Protein AF-A0A2Z6P0M0-F1 (afdb_monomer_lite)

InterPro domains:
  IPR001480 Bulb-type lectin domain [PF01453] (7-77)
  IPR001480 Bulb-type lectin domain [PS50927] (1-62)
  IPR036426 Bulb-type lectin domain superfamily [G3DSA:2.90.10.10] (3-61)
  IPR036426 Bulb-type lectin domain superfamily [SSF51110] (6-120)
  IPR051343 G-type lectin S-receptor-like kinases and EP1-like glycoproteins [PTHR47976] (6-114)

Secondary structure (DSSP, 8-state):
---TT-EEEE-TTS-EEEE-TTS-EEEE-----SS-EEEEE-TTS-EEEEESSS--EEEEGGGS--S-PPTT----TT-EEEEESSSS--SEEEEEEEE-TTS-EEEEEE-SS-EEEEES-TTS-HHHHTGGGGGGGG-SS--THHHHSS---HHHHHHHHHHHHHT-S-TTTSPPHHHHHHHHHTTGGG--

Organism: Trifolium subterraneum (NCBI:txid3900)

Structure (mmCIF, N/CA/C/O backbone):
data_AF-A0A2Z6P0M0-F1
#
_entry.id   AF-A0A2Z6P0M0-F1
#
loop_
_atom_site.group_PDB
_atom_site.id
_atom_site.type_symbol
_atom_site.label_atom_id
_atom_site.label_alt_id
_atom_site.label_comp_id
_atom_site.label_asym_id
_atom_site.label_entity_id
_atom_site.label_seq_id
_atom_site.pdbx_PDB_ins_code
_atom_site.Cartn_x
_atom_site.Cartn_y
_atom_site.Cartn_z
_atom_site.occupancy
_atom_site.B_iso_or_equiv
_atom_site.auth_seq_id
_atom_site.auth_comp_id
_atom_site.auth_asym_id
_atom_site.auth_atom_id
_atom_site.pdbx_PDB_model_num
ATOM 1 N N . MET A 1 1 ? 7.447 12.816 7.181 1.00 52.47 1 MET A N 1
ATOM 2 C CA . MET A 1 1 ? 8.256 11.580 7.285 1.00 52.47 1 MET A CA 1
ATOM 3 C C . MET A 1 1 ? 8.061 11.056 8.697 1.00 52.47 1 MET A C 1
ATOM 5 O O . MET A 1 1 ? 8.167 11.855 9.616 1.00 52.47 1 MET A O 1
ATOM 9 N N . VAL A 1 2 ? 7.688 9.789 8.876 1.00 65.62 2 VAL A N 1
ATOM 10 C CA . VAL A 1 2 ? 7.482 9.218 10.218 1.00 65.62 2 VAL A CA 1
ATOM 11 C C . VAL A 1 2 ? 8.862 8.998 10.837 1.00 65.62 2 VAL A C 1
ATOM 13 O O . VAL A 1 2 ? 9.652 8.213 10.320 1.00 65.62 2 VAL A O 1
ATOM 16 N N . GLY A 1 3 ? 9.194 9.764 11.874 1.00 69.56 3 GLY A N 1
ATOM 17 C CA . GLY A 1 3 ? 10.498 9.701 12.534 1.00 69.56 3 GLY A CA 1
ATOM 18 C C . GLY A 1 3 ? 10.570 8.595 13.587 1.00 69.56 3 GLY A C 1
ATOM 19 O O . GLY A 1 3 ? 9.545 8.060 14.022 1.00 69.56 3 GLY A O 1
ATOM 20 N N . LYS A 1 4 ? 11.786 8.284 14.055 1.00 75.31 4 LYS A N 1
ATOM 21 C CA . LYS A 1 4 ? 11.974 7.481 15.276 1.00 75.31 4 LYS A CA 1
ATOM 22 C C . LYS A 1 4 ? 11.171 8.115 16.422 1.00 75.31 4 LYS A C 1
ATOM 24 O O . LYS A 1 4 ? 11.106 9.336 16.503 1.00 75.31 4 LYS A O 1
ATOM 29 N N . LEU A 1 5 ? 10.590 7.285 17.293 1.00 84.94 5 LEU A N 1
ATOM 30 C CA . LEU A 1 5 ? 9.707 7.676 18.411 1.00 84.94 5 LEU A CA 1
ATOM 31 C C . LEU A 1 5 ? 8.280 8.112 18.032 1.00 84.94 5 LEU A C 1
ATOM 33 O O . LEU A 1 5 ? 7.534 8.530 18.917 1.00 84.94 5 LEU A O 1
ATOM 37 N N . SER A 1 6 ? 7.871 7.972 16.767 1.00 89.94 6 SER A N 1
ATOM 38 C CA . SER A 1 6 ? 6.457 8.135 16.404 1.00 89.94 6 SER A CA 1
ATOM 39 C C . SER A 1 6 ? 5.603 7.036 17.045 1.00 89.94 6 SER A C 1
ATOM 41 O O . SER A 1 6 ? 6.051 5.895 17.182 1.00 89.94 6 SER A O 1
ATOM 43 N N . LYS A 1 7 ? 4.373 7.370 17.436 1.00 92.38 7 LYS A N 1
ATOM 44 C CA . LYS A 1 7 ? 3.450 6.466 18.135 1.00 92.38 7 LYS A CA 1
ATOM 45 C C . LYS A 1 7 ? 2.095 6.441 17.442 1.00 92.38 7 LYS A C 1
ATOM 47 O O . LYS A 1 7 ? 1.567 7.486 17.067 1.00 92.38 7 LYS A O 1
ATOM 52 N N . LEU A 1 8 ? 1.537 5.243 17.303 1.00 91.19 8 LEU A N 1
ATOM 53 C CA . LEU A 1 8 ? 0.182 5.025 16.811 1.00 91.19 8 LEU A CA 1
ATOM 54 C C . LEU A 1 8 ? -0.756 4.855 18.008 1.00 91.19 8 LEU A C 1
ATOM 56 O O . LEU A 1 8 ? -0.488 4.029 18.880 1.00 91.19 8 LEU A O 1
ATOM 60 N N . PHE A 1 9 ? -1.847 5.612 18.038 1.00 91.94 9 PHE A N 1
ATOM 61 C CA . PHE A 1 9 ? -2.865 5.529 19.081 1.00 91.94 9 PHE A CA 1
ATOM 62 C C . PHE A 1 9 ? -4.236 5.250 18.475 1.00 91.94 9 PHE A C 1
ATOM 64 O O . PHE A 1 9 ? -4.594 5.821 17.446 1.00 91.94 9 PHE A O 1
ATOM 71 N N . LEU A 1 10 ? -5.020 4.419 19.160 1.00 90.12 10 LEU A N 1
ATOM 72 C CA . LEU A 1 10 ? -6.465 4.353 18.987 1.00 90.12 10 LEU A CA 1
ATOM 73 C C . LEU A 1 10 ? -7.098 5.192 20.098 1.00 90.12 10 LEU A C 1
ATOM 75 O O . LEU A 1 10 ? -6.947 4.874 21.277 1.00 90.12 10 LEU A O 1
ATOM 79 N N . LEU A 1 11 ? -7.756 6.286 19.727 1.00 90.81 11 LEU A N 1
ATOM 80 C CA . LEU A 1 11 ? -8.435 7.157 20.681 1.00 90.81 11 LEU A CA 1
ATOM 81 C C . LEU A 1 11 ? -9.762 6.536 21.128 1.00 90.81 11 LEU A C 1
ATOM 83 O O . LEU A 1 11 ? -10.363 5.734 20.417 1.00 90.81 11 LEU A O 1
ATOM 87 N N . ASN A 1 12 ? -10.264 6.963 22.287 1.00 86.31 12 ASN A N 1
ATOM 88 C CA . ASN A 1 12 ? -11.592 6.576 22.778 1.00 86.31 12 ASN A CA 1
ATOM 89 C C . ASN A 1 12 ? -12.739 7.026 21.852 1.00 86.31 12 ASN A C 1
ATOM 91 O O . ASN A 1 12 ? -13.808 6.430 21.876 1.00 86.31 12 ASN A O 1
ATOM 95 N N . THR A 1 13 ? -12.500 8.035 21.012 1.00 87.69 13 THR A N 1
ATOM 96 C CA . THR A 1 13 ? -13.392 8.460 19.923 1.00 87.69 13 THR A CA 1
ATOM 97 C C . THR A 1 13 ? -13.374 7.508 18.725 1.00 87.69 13 THR A C 1
ATOM 99 O O . THR A 1 13 ? -14.004 7.786 17.712 1.00 87.69 13 THR A O 1
ATOM 102 N N . GLY A 1 14 ? -12.584 6.431 18.775 1.00 88.06 14 GLY A N 1
ATOM 103 C CA . GLY A 1 14 ? -12.403 5.488 17.676 1.00 88.06 14 GLY A CA 1
ATOM 104 C C . GLY A 1 14 ? -11.474 5.957 16.566 1.00 88.06 14 GLY A C 1
ATOM 105 O O . GLY A 1 14 ? -11.200 5.198 15.644 1.00 88.06 14 GLY A O 1
ATOM 106 N N . ASN A 1 15 ? -10.952 7.182 16.645 1.00 92.25 15 ASN A N 1
ATOM 107 C CA . ASN A 1 15 ? -10.028 7.679 15.640 1.00 92.25 15 ASN A CA 1
ATOM 108 C C . ASN A 1 15 ? -8.633 7.069 15.842 1.00 92.25 15 ASN A C 1
ATOM 110 O O . ASN A 1 15 ? -8.105 7.064 16.957 1.00 92.25 15 ASN A O 1
ATOM 114 N N . ILE A 1 16 ? -8.015 6.602 14.759 1.00 92.56 16 ILE A N 1
ATOM 115 C CA . ILE A 1 16 ? -6.624 6.143 14.766 1.00 92.56 16 ILE A CA 1
ATOM 116 C C . ILE A 1 16 ? -5.760 7.346 14.410 1.00 92.56 16 ILE A C 1
ATOM 118 O O . ILE A 1 16 ? -5.984 7.976 13.376 1.00 92.56 16 ILE A O 1
ATOM 122 N N . VAL A 1 17 ? -4.783 7.669 15.252 1.00 93.94 17 VAL A N 1
ATOM 123 C CA . VAL A 1 17 ? -3.890 8.814 15.051 1.00 93.94 17 VAL A CA 1
ATOM 124 C C . VAL A 1 17 ? -2.435 8.382 15.111 1.00 93.94 17 VAL A C 1
ATOM 126 O O . VAL A 1 17 ? -2.034 7.599 15.973 1.00 93.94 17 VAL A O 1
ATOM 129 N N . LEU A 1 18 ? -1.638 8.907 14.186 1.00 92.44 18 LEU A N 1
ATOM 130 C CA . LEU A 1 18 ? -0.191 8.774 14.192 1.00 92.44 18 LEU A CA 1
ATOM 131 C C . LEU A 1 18 ? 0.408 10.101 14.641 1.00 92.44 18 LEU A C 1
ATOM 133 O O . LEU A 1 18 ? 0.196 11.139 14.012 1.00 92.44 18 LEU A O 1
ATOM 137 N N . ILE A 1 19 ? 1.157 10.044 15.733 1.00 93.62 19 ILE A N 1
ATOM 138 C CA . ILE A 1 19 ? 1.781 11.206 16.353 1.00 93.62 19 ILE A CA 1
ATOM 139 C C . ILE A 1 19 ? 3.296 11.081 16.207 1.00 93.62 19 ILE A C 1
ATOM 141 O O . ILE A 1 19 ? 3.855 10.001 16.420 1.00 93.62 19 ILE A O 1
ATOM 145 N N . ASP A 1 20 ? 3.957 12.170 15.821 1.00 91.06 20 ASP A N 1
ATOM 146 C CA . ASP A 1 20 ? 5.414 12.220 15.709 1.00 91.06 20 ASP A CA 1
ATOM 147 C C . ASP A 1 20 ? 6.115 12.396 17.073 1.00 91.06 20 ASP A C 1
ATOM 149 O O . ASP A 1 20 ? 5.487 12.523 18.127 1.00 91.06 20 ASP A O 1
ATOM 153 N N . ALA A 1 21 ? 7.450 12.410 17.065 1.00 89.56 21 ALA A N 1
ATOM 154 C CA . ALA A 1 21 ? 8.249 12.613 18.276 1.00 89.56 21 ALA A CA 1
ATOM 155 C C . ALA A 1 21 ? 8.013 13.983 18.949 1.00 89.56 21 ALA A C 1
ATOM 157 O O . ALA A 1 21 ? 8.252 14.125 20.147 1.00 89.56 21 ALA A O 1
ATOM 158 N N . GLY A 1 22 ? 7.549 14.979 18.188 1.00 89.38 22 GLY A N 1
ATOM 159 C CA . GLY A 1 22 ? 7.216 16.325 18.650 1.00 89.38 22 GLY A CA 1
ATOM 160 C C . GLY A 1 22 ? 5.776 16.476 19.146 1.00 89.38 22 GLY A C 1
ATOM 161 O O . GLY A 1 22 ? 5.364 17.594 19.426 1.00 89.38 22 GLY A O 1
ATOM 162 N N . GLN A 1 23 ? 5.024 15.377 19.272 1.00 89.75 23 GLN A N 1
ATOM 163 C CA . GLN A 1 23 ? 3.602 15.357 19.632 1.00 89.75 23 GLN A CA 1
ATOM 164 C C . GLN A 1 23 ? 2.658 15.979 18.587 1.00 89.75 23 GLN A C 1
ATOM 166 O O . GLN A 1 23 ? 1.499 16.264 18.890 1.00 89.75 23 GLN A O 1
ATOM 171 N N . HIS A 1 24 ? 3.099 16.132 17.338 1.00 90.81 24 HIS A N 1
ATOM 172 C CA . HIS A 1 24 ? 2.234 16.585 16.252 1.00 90.81 24 HIS A CA 1
ATOM 173 C C . HIS A 1 24 ? 1.481 15.411 15.627 1.00 90.81 24 HIS A C 1
ATOM 175 O O . HIS A 1 24 ? 2.059 14.361 15.334 1.00 90.81 24 HIS A O 1
ATOM 181 N N . ASN A 1 25 ? 0.186 15.603 15.375 1.00 91.75 25 ASN A N 1
ATOM 182 C CA . ASN A 1 25 ? -0.604 14.671 14.579 1.00 91.75 25 ASN A CA 1
ATOM 183 C C . ASN A 1 25 ? -0.179 14.782 13.108 1.00 91.75 25 ASN A C 1
ATOM 185 O O . ASN A 1 25 ? -0.378 15.822 12.481 1.00 91.75 25 ASN A O 1
ATOM 189 N N . ILE A 1 26 ? 0.405 13.710 12.573 1.00 91.94 26 ILE A N 1
ATOM 190 C CA . ILE A 1 26 ? 0.879 13.652 11.184 1.00 91.94 26 ILE A CA 1
ATOM 191 C C . ILE A 1 26 ? -0.049 12.850 10.267 1.00 91.94 26 ILE A C 1
ATOM 193 O O . ILE A 1 26 ? 0.078 12.937 9.047 1.00 91.94 26 ILE A O 1
ATOM 197 N N . TRP A 1 27 ? -0.966 12.062 10.832 1.00 91.75 27 TRP A N 1
ATOM 198 C CA . TRP A 1 27 ? -1.978 11.318 10.090 1.00 91.75 27 TRP A CA 1
ATOM 199 C C . TRP A 1 27 ? -3.122 10.896 11.014 1.00 91.75 27 TRP A C 1
ATOM 201 O O . TRP A 1 27 ? -2.898 10.517 12.165 1.00 91.75 27 TRP A O 1
ATOM 211 N N . SER A 1 28 ? -4.345 10.876 10.483 1.00 93.00 28 SER A N 1
ATOM 212 C CA . SER A 1 28 ? -5.482 10.268 11.169 1.00 93.00 28 SER A CA 1
ATOM 213 C C . SER A 1 28 ? -6.410 9.540 10.205 1.00 93.00 28 SER A C 1
ATOM 215 O O . SER A 1 28 ? -6.506 9.915 9.035 1.00 93.00 28 SER A O 1
ATOM 217 N N . SER A 1 29 ? -7.106 8.517 10.702 1.00 91.19 29 SER A N 1
ATOM 218 C CA . SER A 1 29 ? -8.062 7.745 9.902 1.00 91.19 29 SER A CA 1
ATOM 219 C C . SER A 1 29 ? -9.369 8.493 9.620 1.00 91.19 29 SER A C 1
ATOM 221 O O . SER A 1 29 ? -10.141 8.036 8.784 1.00 91.19 29 SER A O 1
ATOM 223 N N . ASN A 1 30 ? -9.612 9.636 10.278 1.00 92.25 30 ASN A N 1
ATOM 224 C CA . ASN A 1 30 ? -10.842 10.433 10.179 1.00 92.25 30 ASN A CA 1
ATOM 225 C C . ASN A 1 30 ? -12.111 9.609 10.462 1.00 92.25 30 ASN A C 1
ATOM 227 O O . ASN A 1 30 ? -13.122 9.739 9.780 1.00 92.25 30 ASN A O 1
ATOM 231 N N . THR A 1 31 ? -12.047 8.754 11.483 1.00 91.44 31 THR A N 1
ATOM 232 C CA . THR A 1 31 ? -13.119 7.800 11.851 1.00 91.44 31 THR A CA 1
ATOM 233 C C . THR A 1 31 ? -13.743 8.107 13.210 1.00 91.44 31 THR A C 1
ATOM 235 O O . THR A 1 31 ? -14.379 7.246 13.813 1.00 91.44 31 THR A O 1
ATOM 238 N N . ALA A 1 32 ? -13.549 9.334 13.705 1.00 88.25 32 ALA A N 1
ATOM 239 C CA . ALA A 1 32 ? -14.087 9.764 14.987 1.00 88.25 32 ALA A CA 1
ATOM 240 C C . ALA A 1 32 ? -15.609 9.549 15.036 1.00 88.25 32 ALA A C 1
ATOM 242 O O . ALA A 1 32 ? -16.349 10.067 14.200 1.00 88.25 32 ALA A O 1
ATOM 243 N N . SER A 1 33 ? -16.058 8.774 16.017 1.00 84.25 33 SER A N 1
ATOM 244 C CA . SER A 1 33 ? -17.443 8.360 16.204 1.00 84.25 33 SER A CA 1
ATOM 245 C C . SER A 1 33 ? -17.760 8.239 17.696 1.00 84.25 33 SER A C 1
ATOM 247 O O . SER A 1 33 ? -16.869 8.073 18.526 1.00 84.25 33 SER A O 1
ATOM 249 N N . ASN A 1 34 ? -19.046 8.298 18.040 1.00 85.06 34 ASN A N 1
ATOM 250 C CA . ASN A 1 34 ? -19.532 8.058 19.405 1.00 85.06 34 ASN A CA 1
ATOM 251 C C . ASN A 1 34 ? -19.843 6.575 19.670 1.00 85.06 34 ASN A C 1
ATOM 253 O O . ASN A 1 34 ? -20.380 6.228 20.720 1.00 85.06 34 ASN A O 1
ATOM 257 N N . ILE A 1 35 ? -19.558 5.706 18.701 1.00 85.56 35 ILE A N 1
ATOM 258 C CA . ILE A 1 35 ? -19.831 4.273 18.773 1.00 85.56 35 ILE A CA 1
ATOM 259 C C . ILE A 1 35 ? -18.625 3.568 19.400 1.00 85.56 35 ILE A C 1
ATOM 261 O O . ILE A 1 35 ? -17.479 3.947 19.165 1.00 85.56 35 ILE A O 1
ATOM 265 N N . SER A 1 36 ? -18.871 2.525 20.196 1.00 88.12 36 SER A N 1
ATOM 266 C CA . SER A 1 36 ? -17.803 1.661 20.702 1.00 88.12 36 SER A CA 1
ATOM 267 C C . SER A 1 36 ? -17.171 0.880 19.551 1.00 88.12 36 SER A C 1
ATOM 269 O O . SER A 1 36 ? -17.849 0.115 18.862 1.00 88.12 36 SER A O 1
ATOM 271 N N . LEU A 1 37 ? -15.871 1.077 19.351 1.00 91.06 37 LEU A N 1
ATOM 272 C CA . LEU A 1 37 ? -15.118 0.542 18.221 1.00 91.06 37 LEU A CA 1
ATOM 273 C C . LEU A 1 37 ? -13.999 -0.379 18.705 1.00 91.06 37 LEU A C 1
ATOM 275 O O . LEU A 1 37 ? -13.429 -0.175 19.776 1.00 91.06 37 LEU A O 1
ATOM 279 N N . GLU A 1 38 ? -13.663 -1.365 17.883 1.00 90.75 38 GLU A N 1
ATOM 280 C CA . GLU A 1 38 ? -12.508 -2.235 18.071 1.00 90.75 38 GLU A CA 1
ATOM 281 C C . GLU A 1 38 ? -11.597 -2.200 16.843 1.00 90.75 38 GLU A C 1
ATOM 283 O O . GLU A 1 38 ? -12.051 -2.173 15.694 1.00 90.75 38 GLU A O 1
ATOM 288 N N . LEU A 1 39 ? -10.290 -2.204 17.102 1.00 92.50 39 LEU A N 1
ATOM 289 C CA . LEU A 1 39 ? -9.251 -2.333 16.090 1.00 92.50 39 LEU A CA 1
ATOM 290 C C . LEU A 1 39 ? -8.678 -3.745 16.173 1.00 92.50 39 LEU A C 1
ATOM 292 O O . LEU A 1 39 ? -8.116 -4.120 17.201 1.00 92.50 39 LEU A O 1
ATOM 296 N N . TYR A 1 40 ? -8.800 -4.515 15.097 1.00 90.88 40 TYR A N 1
ATOM 297 C CA . TYR A 1 40 ? -8.341 -5.900 15.055 1.00 90.88 40 TYR A CA 1
ATOM 298 C C . TYR A 1 40 ? -7.552 -6.180 13.775 1.00 90.88 40 TYR A C 1
ATOM 300 O O . TYR A 1 40 ? -7.905 -5.722 12.685 1.00 90.88 40 TYR A O 1
ATOM 308 N N . LEU A 1 41 ? -6.455 -6.927 13.909 1.00 92.06 41 LEU A N 1
ATOM 309 C CA . LEU A 1 41 ? -5.649 -7.396 12.785 1.00 92.06 41 LEU A CA 1
ATOM 310 C C . LEU A 1 41 ? -6.117 -8.798 12.396 1.00 92.06 41 LEU A C 1
ATOM 312 O O . LEU A 1 41 ? -6.026 -9.728 13.194 1.00 92.06 41 LEU A O 1
ATOM 316 N N . LYS A 1 42 ? -6.628 -8.946 11.174 1.00 90.56 42 LYS A N 1
ATOM 317 C CA . LYS A 1 42 ? -7.014 -10.246 10.615 1.00 90.56 42 LYS A CA 1
ATOM 318 C C . LYS A 1 42 ? -5.784 -11.080 10.269 1.00 90.56 42 LYS A C 1
ATOM 320 O O . LYS A 1 42 ? -4.731 -10.536 9.944 1.00 90.56 42 LYS A O 1
ATOM 325 N N . GLU A 1 43 ? -5.958 -12.398 10.219 1.00 87.44 43 GLU A N 1
ATOM 326 C CA . GLU A 1 43 ? -4.913 -13.352 9.810 1.00 87.44 43 GLU A CA 1
ATOM 327 C C . GLU A 1 43 ? -4.371 -13.076 8.398 1.00 87.44 43 GLU A C 1
ATOM 329 O O . GLU A 1 43 ? -3.186 -13.250 8.140 1.00 87.44 43 GLU A O 1
ATOM 334 N N . ASN A 1 44 ? -5.202 -12.540 7.498 1.00 83.56 44 ASN A N 1
ATOM 335 C CA . ASN A 1 44 ? -4.779 -12.123 6.156 1.00 83.56 44 ASN A CA 1
ATOM 336 C C . ASN A 1 44 ? -4.003 -10.785 6.124 1.00 83.56 44 ASN A C 1
ATOM 338 O O . ASN A 1 44 ? -3.697 -10.260 5.052 1.00 83.56 44 ASN A O 1
ATOM 342 N N . GLY A 1 45 ? -3.701 -10.192 7.281 1.00 86.88 45 GLY A N 1
ATOM 343 C CA . GLY A 1 45 ? -2.962 -8.935 7.398 1.00 86.88 45 GLY A CA 1
ATOM 344 C C . GLY A 1 45 ? -3.802 -7.671 7.193 1.00 86.88 45 GLY A C 1
ATOM 345 O O . GLY A 1 45 ? -3.251 -6.569 7.195 1.00 86.88 45 GLY A O 1
ATOM 346 N N . ASN A 1 46 ? -5.123 -7.791 7.028 1.00 89.88 46 ASN A N 1
ATOM 347 C CA . ASN A 1 46 ? -6.008 -6.628 7.000 1.00 89.88 46 ASN A CA 1
ATOM 348 C C . ASN A 1 46 ? -6.230 -6.099 8.426 1.00 89.88 46 ASN A C 1
ATOM 350 O O . ASN A 1 46 ? -6.791 -6.798 9.271 1.00 89.88 46 ASN A O 1
ATOM 354 N N . LEU A 1 47 ? -5.811 -4.863 8.693 1.00 91.88 47 LEU A N 1
ATOM 355 C CA . LEU A 1 47 ? -6.083 -4.165 9.947 1.00 91.88 47 LEU A CA 1
ATOM 356 C C . LEU A 1 47 ? -7.415 -3.437 9.803 1.00 91.88 47 LEU A C 1
ATOM 358 O O . LEU A 1 47 ? -7.547 -2.578 8.934 1.00 91.88 47 LEU A O 1
ATOM 362 N N . VAL A 1 48 ? -8.393 -3.774 10.636 1.00 93.12 48 VAL A N 1
ATOM 363 C CA . VAL A 1 48 ? -9.774 -3.315 10.479 1.00 93.12 48 VAL A CA 1
ATOM 364 C C . VAL A 1 48 ? -10.256 -2.633 11.750 1.00 93.12 48 VAL A C 1
ATOM 366 O O . VAL A 1 48 ? -10.113 -3.167 12.847 1.00 93.12 48 VAL A O 1
ATOM 369 N N . LEU A 1 49 ? -10.860 -1.460 11.579 1.00 93.69 49 LEU A N 1
ATOM 370 C CA . LEU A 1 49 ? -11.605 -0.744 12.605 1.00 93.69 49 LEU A CA 1
ATOM 371 C C . LEU A 1 49 ? -13.101 -0.964 12.363 1.00 93.69 49 LEU A C 1
ATOM 373 O O . LEU A 1 49 ? -13.626 -0.583 11.309 1.00 93.69 49 LEU A O 1
ATOM 377 N N . ARG A 1 50 ? -13.790 -1.575 13.325 1.00 92.69 50 ARG A N 1
ATOM 378 C CA . ARG A 1 50 ? -15.227 -1.870 13.230 1.00 92.69 50 ARG A CA 1
ATOM 379 C C . ARG A 1 50 ? -15.959 -1.585 14.529 1.00 92.69 50 ARG A C 1
ATOM 381 O O . ARG A 1 50 ? -15.341 -1.430 15.578 1.00 92.69 50 ARG A O 1
ATOM 388 N N . GLU A 1 51 ? -17.280 -1.564 14.449 1.00 91.94 51 GLU A N 1
ATOM 389 C CA . GLU A 1 51 ? -18.160 -1.511 15.619 1.00 91.94 51 GLU A CA 1
ATOM 390 C C . GLU A 1 51 ? -18.005 -2.760 16.489 1.00 91.94 51 GLU A C 1
ATOM 392 O O . GLU A 1 51 ? -18.000 -3.878 15.980 1.00 91.94 51 GLU A O 1
ATOM 397 N N . LEU A 1 52 ? -17.926 -2.571 17.808 1.00 87.69 52 LEU A N 1
ATOM 398 C CA . LEU A 1 52 ? -17.768 -3.661 18.775 1.00 87.69 52 LEU A CA 1
ATOM 399 C C . LEU A 1 52 ? -18.985 -4.604 18.792 1.00 87.69 52 LEU A C 1
ATOM 401 O O . LEU A 1 52 ? -18.843 -5.814 18.924 1.00 87.69 52 LEU A O 1
ATOM 405 N N . GLN A 1 53 ? -20.189 -4.041 18.673 1.00 86.00 53 GLN A N 1
ATOM 406 C CA . GLN A 1 53 ? -21.465 -4.774 18.730 1.00 86.00 53 GLN A CA 1
ATOM 407 C C . GLN A 1 53 ? -22.190 -4.807 17.375 1.00 86.00 53 GLN A C 1
ATOM 409 O O . GLN A 1 53 ? -23.313 -5.298 17.283 1.00 86.00 53 GLN A O 1
ATOM 414 N N . GLY A 1 54 ? -21.564 -4.265 16.329 1.00 83.44 54 GLY A N 1
ATOM 415 C CA . GLY A 1 54 ? -22.136 -4.138 14.994 1.00 83.44 54 GLY A CA 1
ATOM 416 C C . GLY A 1 54 ? -21.356 -4.926 13.947 1.00 83.44 54 GLY A C 1
ATOM 417 O O . GLY A 1 54 ? -20.386 -5.625 14.236 1.00 83.44 54 GLY A O 1
ATOM 418 N N . THR A 1 55 ? -21.791 -4.809 12.695 1.00 84.31 55 THR A N 1
ATOM 419 C CA . THR A 1 55 ? -21.104 -5.416 11.539 1.00 84.31 55 THR A CA 1
ATOM 420 C C . THR A 1 55 ? -20.418 -4.378 10.652 1.00 84.31 55 THR A C 1
ATOM 422 O O . THR A 1 55 ? -19.704 -4.741 9.715 1.00 84.31 55 THR A O 1
ATOM 425 N N . THR A 1 56 ? -20.590 -3.090 10.957 1.00 90.75 56 THR A N 1
ATOM 426 C CA . THR A 1 56 ? -20.081 -1.987 10.145 1.00 90.75 56 THR A CA 1
ATOM 427 C C . THR A 1 56 ? -18.571 -1.848 10.300 1.00 90.75 56 THR A C 1
ATOM 429 O O . THR A 1 56 ? -18.044 -1.732 11.409 1.00 90.75 56 THR A O 1
ATOM 432 N N . ILE A 1 57 ? -17.865 -1.819 9.170 1.00 91.69 57 ILE A N 1
ATOM 433 C CA . ILE A 1 57 ? -16.438 -1.498 9.099 1.00 91.69 57 ILE A CA 1
ATOM 434 C C . ILE A 1 57 ? -16.305 -0.010 8.782 1.00 91.69 57 ILE A C 1
ATOM 436 O O . ILE A 1 57 ? -16.784 0.440 7.744 1.00 91.69 57 ILE A O 1
ATOM 440 N N . LEU A 1 58 ? -15.635 0.739 9.658 1.00 92.19 58 LEU A N 1
ATOM 441 C CA . LEU A 1 58 ? -15.403 2.173 9.468 1.00 92.19 58 LEU A CA 1
ATOM 442 C C . LEU A 1 58 ? -14.119 2.429 8.681 1.00 92.19 58 LEU A C 1
ATOM 444 O O . LEU A 1 58 ? -14.032 3.388 7.919 1.00 92.19 58 LEU A O 1
ATOM 448 N N . TRP A 1 59 ? -13.111 1.578 8.872 1.00 93.19 59 TRP A N 1
ATOM 449 C CA . TRP A 1 59 ? -11.825 1.710 8.200 1.00 93.19 59 TRP A CA 1
ATOM 450 C C . TRP A 1 59 ? -11.120 0.361 8.079 1.00 93.19 59 TRP A C 1
ATOM 452 O O . TRP A 1 59 ? -11.265 -0.512 8.934 1.00 93.19 59 TRP A O 1
ATOM 462 N N . GLN A 1 60 ? -10.337 0.194 7.015 1.00 92.19 60 GLN A N 1
ATOM 463 C CA . GLN A 1 60 ? -9.494 -0.981 6.811 1.00 92.19 60 GLN A CA 1
ATOM 464 C C . GLN A 1 60 ? -8.198 -0.619 6.081 1.00 92.19 60 GLN A C 1
ATOM 466 O O . GLN A 1 60 ? -8.212 0.209 5.165 1.00 92.19 60 GLN A O 1
ATOM 471 N N . SER A 1 61 ? -7.091 -1.278 6.430 1.00 90.06 61 SER A N 1
ATOM 472 C CA . SER A 1 61 ? -5.781 -1.013 5.822 1.00 90.06 61 SER A CA 1
ATOM 473 C C . SER A 1 61 ? -5.739 -1.361 4.336 1.00 90.06 61 SER A C 1
ATOM 475 O O . SER A 1 61 ? -5.047 -0.696 3.571 1.00 90.06 61 SER A O 1
ATOM 477 N N . TYR A 1 62 ? -6.530 -2.341 3.892 1.00 89.00 62 TYR A N 1
ATOM 478 C CA . TYR A 1 62 ? -6.607 -2.726 2.478 1.00 89.00 62 TYR A CA 1
ATOM 479 C C . TYR A 1 62 ? -7.086 -1.603 1.548 1.00 89.00 62 TYR A C 1
ATOM 481 O O . TYR A 1 62 ? -6.775 -1.641 0.358 1.00 89.00 62 TYR A O 1
ATOM 489 N N . GLY A 1 63 ? -7.811 -0.608 2.072 1.00 85.69 63 GLY A N 1
ATOM 490 C CA . GLY A 1 63 ? -8.212 0.582 1.315 1.00 85.69 63 GLY A CA 1
ATOM 491 C C . GLY A 1 63 ? -7.067 1.568 1.055 1.00 85.69 63 GLY A C 1
ATOM 492 O O . GLY A 1 63 ? -7.216 2.464 0.231 1.00 85.69 63 GLY A O 1
ATOM 493 N N . PHE A 1 64 ? -5.925 1.394 1.727 1.00 85.25 64 PHE A N 1
ATOM 494 C CA . PHE A 1 64 ? -4.759 2.276 1.655 1.00 85.25 64 PHE A CA 1
ATOM 495 C C . PHE A 1 64 ? -3.472 1.465 1.409 1.00 85.25 64 PHE A C 1
ATOM 497 O O . PHE A 1 64 ? -2.579 1.452 2.261 1.00 85.25 64 PHE A O 1
ATOM 504 N N . PRO A 1 65 ? -3.366 0.751 0.270 1.00 81.31 65 PRO A N 1
ATOM 505 C CA . PRO A 1 65 ? -2.163 -0.006 -0.061 1.00 81.31 65 PRO A CA 1
ATOM 506 C C . PRO A 1 65 ? -0.939 0.905 -0.207 1.00 81.31 65 PRO A C 1
ATOM 508 O O . PRO A 1 65 ? -1.044 2.049 -0.648 1.00 81.31 65 PRO A O 1
ATOM 511 N N . THR A 1 66 ? 0.234 0.372 0.136 1.00 82.25 66 THR A N 1
ATOM 512 C CA . THR A 1 66 ? 1.526 1.046 -0.035 1.00 82.25 66 THR A CA 1
ATOM 513 C C . THR A 1 66 ? 2.244 0.505 -1.274 1.00 82.25 66 THR A C 1
ATOM 515 O O . THR A 1 66 ? 1.855 0.806 -2.399 1.00 82.25 66 THR A O 1
ATOM 518 N N . ASN A 1 67 ? 3.272 -0.317 -1.076 1.00 83.94 67 ASN A N 1
ATOM 519 C CA . ASN A 1 67 ? 4.143 -0.876 -2.100 1.00 83.94 67 ASN A CA 1
ATOM 520 C C . ASN A 1 67 ? 4.020 -2.404 -2.210 1.00 83.94 67 ASN A C 1
ATOM 522 O O . ASN A 1 67 ? 4.836 -3.003 -2.895 1.00 83.94 67 ASN A O 1
ATOM 526 N N . THR A 1 68 ? 3.053 -3.041 -1.552 1.00 82.31 68 THR A N 1
ATOM 527 C CA . THR A 1 68 ? 2.854 -4.499 -1.600 1.00 82.31 68 THR A CA 1
ATOM 528 C C . THR A 1 68 ? 1.358 -4.793 -1.603 1.00 82.31 68 THR A C 1
ATOM 530 O O . THR A 1 68 ? 0.613 -4.190 -0.829 1.00 82.31 68 THR A O 1
ATOM 533 N N . LEU A 1 69 ? 0.923 -5.718 -2.461 1.00 80.69 69 LEU A N 1
ATOM 534 C CA . LEU A 1 69 ? -0.428 -6.276 -2.436 1.00 80.69 69 LEU A CA 1
ATOM 535 C C . LEU A 1 69 ? -0.431 -7.543 -1.573 1.00 80.69 69 LEU A C 1
ATOM 537 O O . LEU A 1 69 ? 0.451 -8.388 -1.717 1.00 80.69 69 LEU A O 1
ATOM 541 N N . LEU A 1 70 ? -1.395 -7.672 -0.665 1.00 81.50 70 LEU A N 1
ATOM 542 C CA . LEU A 1 70 ? -1.538 -8.862 0.176 1.00 81.50 70 LEU A CA 1
ATOM 543 C C . LEU A 1 70 ? -2.491 -9.895 -0.455 1.00 81.50 70 LEU A C 1
ATOM 545 O O . LEU A 1 70 ? -3.379 -9.518 -1.224 1.00 81.50 70 LEU A O 1
ATOM 549 N N . PRO A 1 71 ? -2.363 -11.194 -0.120 1.00 74.44 71 PRO A N 1
ATOM 550 C CA . PRO A 1 71 ? -3.314 -12.209 -0.561 1.00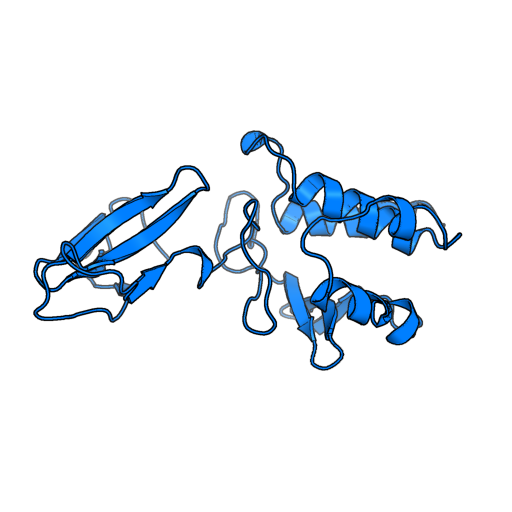 74.44 71 PRO A CA 1
ATOM 551 C C . PRO A 1 71 ? -4.749 -11.833 -0.186 1.00 74.44 71 PRO A C 1
ATOM 553 O O . PRO A 1 71 ? -5.013 -11.362 0.920 1.00 74.44 71 PRO A O 1
ATOM 556 N N . ASN A 1 72 ? -5.687 -12.046 -1.110 1.00 75.75 72 ASN A N 1
ATOM 557 C CA . ASN A 1 72 ? -7.098 -11.656 -0.980 1.00 75.75 72 ASN A CA 1
ATOM 558 C C . ASN A 1 72 ? -7.349 -10.142 -0.834 1.00 75.75 72 ASN A C 1
ATOM 560 O O . ASN A 1 72 ? -8.493 -9.737 -0.611 1.00 75.75 72 ASN A O 1
ATOM 564 N N . GLN A 1 73 ? -6.326 -9.292 -0.975 1.00 82.38 73 GLN A N 1
ATOM 565 C CA . GLN A 1 73 ? -6.526 -7.854 -1.079 1.00 82.38 73 GLN A CA 1
ATOM 566 C C . GLN A 1 73 ? -7.075 -7.522 -2.472 1.00 82.38 73 GLN A C 1
ATOM 568 O O . GLN A 1 73 ? -6.406 -7.781 -3.475 1.00 82.38 73 GLN A O 1
ATOM 573 N N . PRO A 1 74 ? -8.277 -6.932 -2.573 1.00 79.06 74 PRO A N 1
ATOM 574 C CA . PRO A 1 74 ? -8.836 -6.575 -3.864 1.00 79.06 74 PRO A CA 1
ATOM 575 C C . PRO A 1 74 ? -8.054 -5.407 -4.471 1.00 79.06 74 PRO A C 1
ATOM 577 O O . PRO A 1 74 ? -7.990 -4.321 -3.891 1.00 79.06 74 PRO A O 1
ATOM 580 N N . LEU A 1 75 ? -7.502 -5.611 -5.667 1.00 77.44 75 LEU A N 1
ATOM 581 C CA . LEU A 1 75 ? -6.995 -4.528 -6.504 1.00 77.44 75 LEU A CA 1
ATOM 582 C C . LEU A 1 75 ? -8.173 -3.965 -7.311 1.00 77.44 75 LEU A C 1
ATOM 584 O O . LEU A 1 75 ? -8.728 -4.637 -8.177 1.00 77.44 75 LEU A O 1
ATOM 588 N N . THR A 1 76 ? -8.591 -2.744 -6.993 1.00 81.56 76 THR A N 1
ATOM 589 C CA . THR A 1 76 ? -9.723 -2.054 -7.628 1.00 81.56 76 THR A CA 1
ATOM 590 C C . THR A 1 76 ? -9.240 -0.874 -8.473 1.00 81.56 76 THR A C 1
ATOM 592 O O . THR A 1 76 ? -8.080 -0.472 -8.407 1.00 81.56 7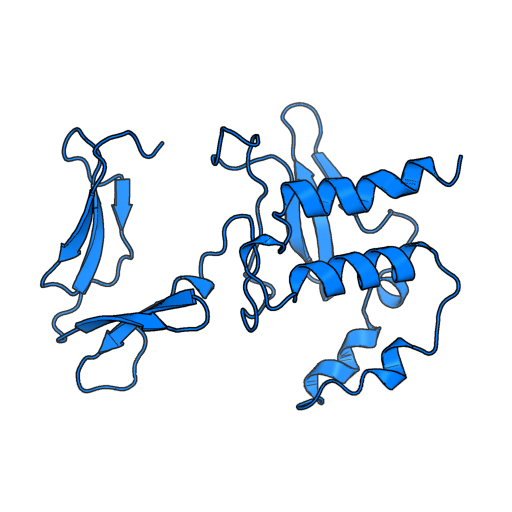6 THR A O 1
ATOM 595 N N . ARG A 1 77 ? -10.139 -0.233 -9.228 1.00 77.44 77 ARG A N 1
ATOM 596 C CA . ARG A 1 77 ? -9.803 0.999 -9.967 1.00 77.44 77 ARG A CA 1
ATOM 597 C C . ARG A 1 77 ? -9.395 2.186 -9.082 1.00 77.44 77 ARG A C 1
ATOM 599 O O . ARG A 1 77 ? -8.859 3.163 -9.585 1.00 77.44 77 ARG A O 1
ATOM 606 N N . TYR A 1 78 ? -9.681 2.124 -7.782 1.00 81.81 78 TYR A N 1
ATOM 607 C CA . TYR A 1 78 ? -9.356 3.184 -6.823 1.00 81.81 78 TYR A CA 1
ATOM 608 C C . TYR A 1 78 ? -8.057 2.908 -6.060 1.00 81.81 78 TYR A C 1
ATOM 610 O O . TYR A 1 78 ? -7.553 3.785 -5.362 1.00 81.81 78 TYR A O 1
ATOM 618 N N . THR A 1 79 ? -7.505 1.699 -6.183 1.00 84.06 79 THR A N 1
ATOM 619 C CA . THR A 1 79 ? -6.257 1.320 -5.519 1.00 84.06 79 THR A CA 1
ATOM 620 C C . THR A 1 79 ? -5.066 1.618 -6.411 1.00 84.06 79 THR A C 1
ATOM 622 O O . THR A 1 79 ? -5.040 1.226 -7.575 1.00 84.06 79 THR A O 1
ATOM 625 N N . ASN A 1 80 ? -4.057 2.257 -5.829 1.00 88.12 80 ASN A N 1
ATOM 626 C CA . ASN A 1 80 ? -2.772 2.495 -6.465 1.00 88.12 80 ASN A CA 1
ATOM 627 C C . ASN A 1 80 ? -1.681 1.920 -5.571 1.00 88.12 80 ASN A C 1
ATOM 629 O O . ASN A 1 80 ? -1.623 2.261 -4.392 1.00 88.12 80 ASN A O 1
ATOM 633 N N . LEU A 1 81 ? -0.810 1.095 -6.135 1.00 89.62 81 LEU A N 1
ATOM 634 C CA . LEU A 1 81 ? 0.397 0.638 -5.464 1.00 89.62 81 LEU A CA 1
ATOM 635 C C . LEU A 1 81 ? 1.545 1.551 -5.882 1.00 89.62 81 LEU A C 1
ATOM 637 O O . LEU A 1 81 ? 1.793 1.732 -7.072 1.00 89.62 81 LEU A O 1
ATOM 641 N N . VAL A 1 82 ? 2.234 2.142 -4.916 1.00 90.81 82 VAL A N 1
ATOM 642 C CA . VAL A 1 82 ? 3.338 3.075 -5.161 1.00 90.81 82 VAL A CA 1
ATOM 643 C C . VAL A 1 82 ? 4.616 2.447 -4.633 1.00 90.81 82 VAL A C 1
ATOM 645 O O . VAL A 1 82 ? 4.658 1.999 -3.489 1.00 90.81 82 VAL A O 1
ATOM 648 N N . SER A 1 83 ? 5.663 2.394 -5.455 1.00 89.69 83 SER A N 1
ATOM 649 C CA . SER A 1 83 ? 6.949 1.842 -5.027 1.00 89.69 83 SER A CA 1
ATOM 650 C C . SER A 1 83 ? 7.543 2.647 -3.872 1.00 89.69 83 SER A C 1
ATOM 652 O O . SER A 1 83 ? 7.220 3.817 -3.676 1.00 89.69 83 SER A O 1
ATOM 654 N N . SER A 1 84 ? 8.469 2.051 -3.124 1.00 88.44 84 SER A N 1
ATOM 655 C CA . SER A 1 84 ? 9.331 2.834 -2.234 1.00 88.44 84 SER A CA 1
ATOM 656 C C . SER A 1 84 ? 10.357 3.622 -3.052 1.00 88.44 84 SER A C 1
ATOM 658 O O . SER A 1 84 ? 10.672 3.260 -4.191 1.00 88.44 84 SER A O 1
ATOM 660 N N . ARG A 1 85 ? 10.884 4.707 -2.479 1.00 86.69 85 ARG A N 1
ATOM 661 C CA . ARG A 1 85 ? 11.945 5.521 -3.087 1.00 86.69 85 ARG A CA 1
ATOM 662 C C . ARG A 1 85 ? 13.250 4.737 -3.224 1.00 86.69 85 ARG A C 1
ATOM 664 O O . ARG A 1 85 ? 13.943 4.881 -4.224 1.00 86.69 85 ARG A O 1
ATOM 671 N N . SER A 1 86 ? 13.578 3.929 -2.221 1.00 84.75 86 SER A N 1
ATOM 672 C CA . SER A 1 86 ? 14.690 2.975 -2.231 1.00 84.75 86 SER A CA 1
ATOM 673 C C . SER A 1 86 ? 14.452 1.886 -1.179 1.00 84.75 86 SER A C 1
ATOM 675 O O . SER A 1 86 ? 13.484 1.954 -0.422 1.00 84.75 86 SER A O 1
ATOM 677 N N . GLN A 1 87 ? 15.349 0.902 -1.089 1.00 81.19 87 GLN A N 1
ATOM 678 C CA . GLN A 1 87 ? 15.260 -0.171 -0.091 1.00 81.19 87 GLN A CA 1
ATOM 679 C C . GLN A 1 87 ? 15.292 0.343 1.361 1.00 81.19 87 GLN A C 1
ATOM 681 O O . GLN A 1 87 ? 14.651 -0.234 2.232 1.00 81.19 87 GLN A O 1
ATOM 686 N N . SER A 1 88 ? 16.002 1.446 1.617 1.00 84.06 88 SER A N 1
ATOM 687 C CA . SER A 1 88 ? 16.095 2.092 2.935 1.00 84.06 88 SER A CA 1
ATOM 688 C C . SER A 1 88 ? 15.142 3.277 3.112 1.00 84.06 88 SER A C 1
ATOM 690 O O . SER A 1 88 ? 14.974 3.775 4.226 1.00 84.06 88 SER A O 1
ATOM 692 N N . ASN A 1 89 ? 14.525 3.756 2.029 1.00 85.19 89 ASN A N 1
ATOM 693 C CA . ASN A 1 89 ? 13.639 4.909 2.037 1.00 85.19 89 ASN A CA 1
ATOM 694 C C . ASN A 1 89 ? 12.235 4.515 1.566 1.00 85.19 89 ASN A C 1
ATOM 696 O O . ASN A 1 89 ? 11.931 4.508 0.373 1.00 85.19 89 ASN A O 1
ATOM 700 N N . HIS A 1 90 ? 11.358 4.269 2.539 1.00 83.75 90 HIS A N 1
ATOM 701 C CA . HIS A 1 90 ? 9.960 3.890 2.323 1.00 83.75 90 HIS A CA 1
ATOM 702 C C . HIS A 1 90 ? 9.026 5.062 1.979 1.00 83.75 90 HIS A C 1
ATOM 704 O O . HIS A 1 90 ? 7.809 4.895 1.988 1.00 83.75 90 HIS A O 1
ATOM 710 N N . SER A 1 91 ? 9.558 6.254 1.682 1.00 87.44 91 SER A N 1
ATOM 711 C CA . SER A 1 91 ? 8.745 7.314 1.073 1.00 87.44 91 SER A CA 1
ATOM 712 C C . SER A 1 91 ? 8.285 6.919 -0.332 1.00 87.44 91 SER A C 1
ATOM 714 O O . SER A 1 91 ? 8.855 6.018 -0.953 1.00 87.44 91 SER A O 1
ATOM 716 N N . SER A 1 92 ? 7.254 7.602 -0.832 1.00 89.69 92 SER A N 1
ATOM 717 C CA . SER A 1 92 ? 6.713 7.369 -2.168 1.00 89.69 92 SER A CA 1
ATOM 718 C C . SER A 1 92 ? 7.795 7.506 -3.242 1.00 89.69 92 SER A C 1
ATOM 720 O O . SER A 1 92 ? 8.460 8.541 -3.375 1.00 89.69 92 SER A O 1
ATOM 722 N N . GLY A 1 93 ? 7.974 6.426 -3.991 1.00 90.75 93 GLY A N 1
ATOM 723 C CA . GLY A 1 93 ? 8.833 6.333 -5.154 1.00 90.75 93 GLY A CA 1
ATOM 724 C C . GLY A 1 93 ? 8.167 6.873 -6.413 1.00 90.75 93 GLY A C 1
ATOM 725 O O . GLY A 1 93 ? 7.157 7.573 -6.363 1.00 90.75 93 GLY A O 1
ATOM 726 N N . PHE A 1 94 ? 8.773 6.548 -7.550 1.00 92.00 94 PHE A N 1
ATOM 727 C CA . PHE A 1 94 ? 8.346 7.048 -8.856 1.00 92.00 94 PHE A CA 1
ATOM 728 C C . PHE A 1 94 ? 7.454 6.077 -9.620 1.00 92.00 94 PHE A C 1
ATOM 730 O O . PHE A 1 94 ? 6.797 6.491 -10.568 1.00 92.00 94 PHE A O 1
ATOM 737 N N . TYR A 1 95 ? 7.430 4.802 -9.231 1.00 90.50 95 TYR A N 1
ATOM 738 C CA . TYR A 1 95 ? 6.633 3.799 -9.921 1.00 90.50 95 TYR A CA 1
ATOM 739 C C . TYR A 1 95 ? 5.259 3.662 -9.277 1.00 90.50 95 TYR A C 1
ATOM 741 O O . TYR A 1 95 ? 5.147 3.534 -8.054 1.00 90.50 95 TYR A O 1
ATOM 749 N N . LYS A 1 96 ? 4.219 3.656 -10.109 1.00 90.75 96 LYS A N 1
ATOM 750 C CA . LYS A 1 96 ? 2.824 3.525 -9.691 1.00 90.75 96 LYS A CA 1
ATOM 751 C C . LYS A 1 96 ? 2.121 2.453 -10.519 1.00 90.75 96 LYS A C 1
ATOM 753 O O . LYS A 1 96 ? 2.030 2.591 -11.733 1.00 90.75 96 LYS A O 1
ATOM 758 N N . LEU A 1 97 ? 1.598 1.421 -9.860 1.00 87.19 97 LEU A N 1
ATOM 759 C CA . LEU A 1 97 ? 0.801 0.356 -10.469 1.00 87.19 97 LEU A CA 1
ATOM 760 C C . LEU A 1 97 ? -0.684 0.543 -10.140 1.00 87.19 97 LEU A C 1
ATOM 762 O O . LEU A 1 97 ? -1.046 0.682 -8.970 1.00 87.19 97 LEU A O 1
ATOM 766 N N . PHE A 1 98 ? -1.541 0.557 -11.158 1.00 86.31 98 PHE A N 1
ATOM 767 C CA . PHE A 1 98 ? -2.976 0.819 -11.009 1.00 86.31 98 PHE A CA 1
ATOM 768 C C . PHE A 1 98 ? -3.784 0.304 -12.205 1.00 86.31 98 PHE A C 1
ATOM 770 O O . PHE A 1 98 ? -3.215 -0.046 -13.232 1.00 86.31 98 PHE A O 1
ATOM 777 N N . PHE A 1 99 ? -5.112 0.260 -12.088 1.00 82.38 99 PHE A N 1
ATOM 778 C CA . PHE A 1 99 ? -6.000 0.018 -13.230 1.00 82.38 99 PHE A CA 1
ATOM 779 C C . PHE A 1 99 ? -6.372 1.335 -13.912 1.00 82.38 99 PHE A C 1
ATOM 781 O O . PHE A 1 99 ? -6.850 2.253 -13.246 1.00 82.38 99 PHE A O 1
ATOM 788 N N . ASP A 1 100 ? -6.197 1.415 -15.231 1.00 80.62 100 ASP A N 1
ATOM 789 C CA . ASP A 1 100 ? -6.667 2.551 -16.025 1.00 80.62 100 ASP A CA 1
ATOM 790 C C . ASP A 1 100 ? -8.178 2.478 -16.324 1.00 80.62 100 ASP A C 1
ATOM 792 O O . ASP A 1 100 ? -8.856 1.488 -16.035 1.00 80.62 100 ASP A O 1
ATOM 796 N N . ASP A 1 101 ? -8.715 3.519 -16.965 1.00 83.19 101 ASP A N 1
ATOM 797 C CA . ASP A 1 101 ? -10.131 3.574 -17.356 1.00 83.19 101 ASP A CA 1
ATOM 798 C C . ASP A 1 101 ? -10.528 2.525 -18.414 1.00 83.19 101 ASP A C 1
ATOM 800 O O . ASP A 1 101 ? -11.714 2.283 -18.636 1.00 83.19 101 ASP A O 1
ATOM 804 N N . ASN A 1 102 ? -9.557 1.853 -19.040 1.00 75.56 102 ASN A N 1
ATOM 805 C CA . ASN A 1 102 ? -9.790 0.743 -19.963 1.00 75.56 102 ASN A CA 1
ATOM 806 C C . ASN A 1 102 ? -9.761 -0.629 -19.266 1.00 75.56 102 ASN A C 1
ATOM 808 O O . ASN A 1 102 ? -9.844 -1.651 -19.954 1.00 75.56 102 ASN A O 1
ATOM 812 N N . ASN A 1 103 ? -9.674 -0.669 -17.931 1.00 72.06 103 ASN A N 1
ATOM 813 C CA . ASN A 1 103 ? -9.503 -1.874 -17.111 1.00 72.06 103 ASN A CA 1
ATOM 814 C C . ASN A 1 103 ? -8.208 -2.645 -17.415 1.00 72.06 103 ASN A C 1
ATOM 816 O O . ASN A 1 103 ? -8.153 -3.868 -17.273 1.00 72.06 103 ASN A O 1
ATOM 820 N N . VAL A 1 104 ? -7.164 -1.937 -17.839 1.00 74.69 104 VAL A N 1
ATOM 821 C CA . VAL A 1 104 ? -5.829 -2.490 -18.052 1.00 74.69 104 VAL A CA 1
ATOM 822 C C . VAL A 1 104 ? -4.952 -2.094 -16.869 1.00 74.69 104 VAL A C 1
ATOM 824 O O . VAL A 1 104 ? -4.950 -0.939 -16.444 1.00 74.69 104 VAL A O 1
ATOM 827 N N . ILE A 1 105 ? -4.208 -3.057 -16.323 1.00 77.38 105 ILE A N 1
ATOM 828 C CA . ILE A 1 105 ? -3.181 -2.760 -15.321 1.00 77.38 105 ILE A CA 1
ATOM 829 C C . ILE A 1 105 ? -2.093 -1.924 -16.006 1.00 77.38 105 ILE A C 1
ATOM 831 O O . ILE A 1 105 ? -1.614 -2.285 -17.076 1.00 77.38 105 ILE A O 1
ATOM 835 N N . ARG A 1 106 ? -1.701 -0.806 -15.405 1.00 80.44 106 ARG A N 1
ATOM 836 C CA . ARG A 1 106 ? -0.623 0.059 -15.880 1.00 80.44 106 ARG A CA 1
ATOM 837 C C . ARG A 1 106 ? 0.409 0.262 -14.798 1.00 80.44 106 ARG A C 1
ATOM 839 O O . ARG A 1 106 ? 0.058 0.420 -13.632 1.00 80.44 106 ARG A O 1
ATOM 846 N N . LEU A 1 107 ? 1.666 0.277 -15.218 1.00 86.00 107 LEU A N 1
ATOM 847 C CA . LEU A 1 107 ? 2.801 0.712 -14.428 1.00 86.00 107 LEU A CA 1
ATOM 848 C C . LEU A 1 107 ? 3.319 2.003 -15.051 1.00 86.00 107 LEU A C 1
ATOM 850 O O . LEU A 1 107 ? 3.884 1.979 -16.143 1.00 86.00 107 LEU A O 1
ATOM 854 N N . ASP A 1 108 ? 3.144 3.111 -14.348 1.00 90.62 108 ASP A N 1
ATOM 855 C CA . ASP A 1 108 ? 3.687 4.400 -14.758 1.00 90.62 108 ASP A CA 1
ATOM 856 C C . ASP A 1 108 ? 4.953 4.707 -13.960 1.00 90.62 108 ASP A C 1
ATOM 858 O O . ASP A 1 108 ? 5.032 4.432 -12.759 1.00 90.62 108 ASP A O 1
ATOM 862 N N . TYR A 1 109 ? 5.933 5.302 -14.633 1.00 89.75 109 TYR A N 1
ATOM 863 C CA . TYR A 1 109 ? 7.080 5.947 -14.015 1.00 89.75 109 TYR A CA 1
ATOM 864 C C . TYR A 1 109 ? 6.865 7.458 -14.049 1.00 89.75 109 TYR A C 1
ATOM 866 O O . TYR A 1 109 ? 6.707 8.042 -15.117 1.00 89.75 109 TYR A O 1
ATOM 874 N N . ASN A 1 110 ? 6.877 8.100 -12.886 1.00 91.62 110 ASN A N 1
ATOM 875 C CA . ASN A 1 110 ? 6.723 9.543 -12.754 1.00 91.62 110 ASN A CA 1
ATOM 876 C C . ASN A 1 110 ? 7.905 10.131 -11.974 1.00 91.62 110 ASN A C 1
ATOM 878 O O . ASN A 1 110 ? 7.818 10.348 -10.764 1.00 91.62 110 ASN A O 1
ATOM 882 N N . GLY A 1 111 ? 9.029 10.306 -12.668 1.00 89.62 111 GLY A N 1
ATOM 883 C CA . GLY A 1 111 ? 10.262 10.878 -12.137 1.00 89.62 111 GLY A CA 1
ATOM 884 C C . GLY A 1 111 ? 10.299 12.412 -12.205 1.00 89.62 111 GLY A C 1
ATOM 885 O O . GLY A 1 111 ? 9.368 13.036 -12.708 1.00 89.62 111 GLY A O 1
ATOM 886 N N . PRO A 1 112 ? 11.373 13.040 -11.693 1.00 89.81 112 PRO A N 1
ATOM 887 C CA . PRO A 1 112 ? 11.531 14.495 -11.716 1.00 89.81 112 PRO A CA 1
ATOM 888 C C . PRO A 1 112 ? 11.732 15.049 -13.133 1.00 89.81 112 PRO A C 1
ATOM 890 O O . PRO A 1 112 ? 11.245 16.135 -13.425 1.00 89.81 112 PRO A O 1
ATOM 893 N N . ASP A 1 113 ? 12.418 14.299 -13.999 1.00 92.00 113 ASP A N 1
ATOM 894 C CA . ASP A 1 113 ? 12.781 14.758 -15.345 1.00 92.00 113 ASP A CA 1
ATOM 895 C C . ASP A 1 113 ? 11.810 14.258 -16.420 1.00 92.00 113 ASP A C 1
ATOM 897 O O . ASP A 1 113 ? 11.585 14.928 -17.426 1.00 92.00 113 ASP A O 1
ATOM 901 N N . VAL A 1 114 ? 11.238 13.065 -16.222 1.00 89.69 114 VAL A N 1
ATOM 902 C CA . VAL A 1 114 ? 10.371 12.405 -17.202 1.00 89.69 114 VAL A CA 1
ATOM 903 C C . VAL A 1 114 ? 9.228 11.659 -16.530 1.00 89.69 114 VAL A C 1
ATOM 905 O O . VAL A 1 114 ? 9.372 11.084 -15.448 1.00 89.69 114 VAL A O 1
ATOM 908 N N . SER A 1 115 ? 8.102 11.624 -17.235 1.00 91.62 115 SER A N 1
ATOM 909 C CA . SER A 1 115 ? 6.935 10.823 -16.893 1.00 91.62 115 SER A CA 1
ATOM 910 C C . SER A 1 115 ? 6.560 9.974 -18.101 1.00 91.62 115 SER A C 1
ATOM 912 O O . SER A 1 115 ? 6.461 10.495 -19.214 1.00 91.62 115 SER A O 1
ATOM 914 N N . SER A 1 116 ? 6.399 8.669 -17.912 1.00 87.81 116 SER A N 1
ATOM 915 C CA . SER A 1 116 ? 6.036 7.749 -18.987 1.00 87.81 116 SER A CA 1
ATOM 916 C C . SER A 1 116 ? 5.287 6.529 -18.466 1.00 87.81 116 SER A C 1
ATOM 918 O O . SER A 1 116 ? 5.481 6.078 -17.335 1.00 87.81 116 SER A O 1
ATOM 920 N N . THR A 1 117 ? 4.441 5.958 -19.323 1.00 86.19 117 THR A N 1
ATOM 921 C CA . THR A 1 117 ? 3.900 4.619 -19.088 1.00 86.19 117 THR A CA 1
ATOM 922 C C . THR A 1 117 ? 4.994 3.606 -19.380 1.00 86.19 117 THR A C 1
ATOM 924 O O . THR A 1 117 ? 5.472 3.498 -20.508 1.00 86.19 117 THR A O 1
ATOM 927 N N . TYR A 1 118 ? 5.398 2.886 -18.340 1.00 77.56 118 TYR A N 1
ATOM 928 C CA . TYR A 1 118 ? 6.424 1.855 -18.412 1.00 77.56 118 TYR A CA 1
ATOM 929 C C . TYR A 1 118 ? 5.833 0.528 -18.899 1.00 77.56 118 TYR A C 1
ATOM 931 O O . TYR A 1 118 ? 6.437 -0.178 -19.700 1.00 77.56 118 TYR A O 1
ATOM 939 N N . TRP A 1 119 ? 4.625 0.196 -18.437 1.00 78.88 119 TRP A N 1
ATOM 940 C CA . TRP A 1 119 ? 3.902 -1.002 -18.853 1.00 78.88 119 TRP A CA 1
ATOM 941 C C . TRP A 1 119 ? 2.387 -0.742 -18.906 1.00 78.88 119 TRP A C 1
ATOM 943 O O . TRP A 1 119 ? 1.874 -0.045 -18.028 1.00 78.88 119 TRP A O 1
ATOM 953 N N . PRO A 1 120 ? 1.641 -1.319 -19.866 1.00 73.62 120 PRO A N 1
ATOM 954 C CA . PRO A 1 120 ? 2.115 -2.159 -20.966 1.00 73.62 120 PRO A CA 1
ATOM 955 C C . PRO A 1 120 ? 2.879 -1.357 -22.030 1.00 73.62 120 PRO A C 1
ATOM 957 O O . PRO A 1 120 ? 2.753 -0.133 -22.080 1.00 73.62 120 PRO A O 1
ATOM 960 N N . PRO A 1 121 ? 3.672 -2.024 -22.887 1.00 69.88 121 PRO A N 1
ATOM 961 C CA . PRO A 1 121 ? 4.379 -1.340 -23.958 1.00 69.88 121 PRO A CA 1
ATOM 962 C C . PRO A 1 121 ? 3.395 -0.637 -24.913 1.00 69.88 121 PRO A C 1
ATOM 964 O O . PRO A 1 121 ? 2.319 -1.184 -25.174 1.00 69.88 121 PRO A O 1
ATOM 967 N N . PRO A 1 122 ? 3.749 0.534 -25.482 1.00 70.06 122 PRO A N 1
ATOM 968 C CA . PRO A 1 122 ? 2.826 1.373 -26.258 1.00 70.06 122 PRO A CA 1
ATOM 969 C C . PRO A 1 122 ? 2.163 0.686 -27.459 1.00 70.06 122 PRO A C 1
ATOM 971 O O . PRO A 1 122 ? 1.081 1.082 -27.881 1.00 70.06 122 PRO A O 1
ATOM 974 N N . TRP A 1 123 ? 2.812 -0.334 -28.022 1.00 68.69 123 TRP A N 1
ATOM 975 C CA . TRP A 1 123 ? 2.308 -1.096 -29.166 1.00 68.69 123 TRP A CA 1
ATOM 976 C C . TRP A 1 123 ? 1.338 -2.221 -28.784 1.00 68.69 123 TRP A C 1
ATOM 978 O O . TRP A 1 123 ? 0.762 -2.842 -29.674 1.00 68.69 123 TRP A O 1
ATOM 988 N N . LEU A 1 124 ? 1.147 -2.508 -27.493 1.00 67.06 124 LEU A N 1
ATOM 989 C CA . LEU A 1 124 ? 0.186 -3.511 -27.051 1.00 67.06 124 LEU A CA 1
ATOM 990 C C . LEU A 1 124 ? -1.224 -2.925 -27.068 1.00 67.06 124 LEU A C 1
ATOM 992 O O . LEU A 1 124 ? -1.542 -1.988 -26.330 1.00 67.06 124 LEU A O 1
ATOM 996 N N . LEU A 1 125 ? -2.105 -3.505 -27.880 1.00 66.31 125 LEU A N 1
ATOM 997 C CA . LEU A 1 125 ? -3.482 -3.040 -27.943 1.00 66.31 125 LEU A CA 1
ATOM 998 C C . LEU A 1 125 ? -4.192 -3.358 -26.623 1.00 66.31 125 LEU A C 1
ATOM 1000 O O . LEU A 1 125 ? -4.050 -4.442 -26.064 1.00 66.31 125 LEU A O 1
ATOM 1004 N N . SER A 1 126 ? -5.018 -2.435 -26.121 1.00 61.88 126 SER A N 1
ATOM 1005 C CA . SER A 1 126 ? -5.714 -2.623 -24.831 1.00 61.88 126 SER A CA 1
ATOM 1006 C C . SER A 1 126 ? -6.536 -3.924 -24.747 1.00 61.88 126 SER A C 1
ATOM 1008 O O . SER A 1 126 ? -6.684 -4.494 -23.667 1.00 61.88 126 SER A O 1
ATOM 1010 N N . TRP A 1 127 ? -7.045 -4.441 -25.873 1.00 60.06 127 TRP A N 1
ATOM 1011 C CA . TRP A 1 127 ? -7.757 -5.723 -25.923 1.00 60.06 127 TRP A CA 1
ATOM 1012 C C . TRP A 1 127 ? -6.845 -6.960 -25.864 1.00 60.06 127 TRP A C 1
ATOM 1014 O O . TRP A 1 127 ? -7.297 -8.011 -25.413 1.00 60.06 127 TRP A O 1
ATOM 1024 N N . GLU A 1 128 ? -5.567 -6.819 -26.213 1.00 59.59 128 GLU A N 1
ATOM 1025 C CA . GLU A 1 128 ? -4.505 -7.812 -25.994 1.00 59.59 128 GLU A CA 1
ATOM 1026 C C . GLU A 1 128 ? -3.911 -7.700 -24.578 1.00 59.59 128 GLU A C 1
ATOM 1028 O O . GLU A 1 128 ? -3.501 -8.701 -23.996 1.00 59.59 128 GLU A O 1
ATOM 1033 N N . ALA A 1 129 ? -3.922 -6.491 -24.001 1.00 57.12 129 ALA A N 1
ATOM 1034 C CA . ALA A 1 129 ? -3.369 -6.160 -22.687 1.00 57.12 129 ALA A CA 1
ATOM 1035 C C . ALA A 1 129 ? -4.235 -6.576 -21.484 1.00 57.12 129 ALA A C 1
ATOM 1037 O O . ALA A 1 129 ? -3.764 -6.513 -20.350 1.00 57.12 129 ALA A O 1
ATOM 1038 N N . GLY A 1 130 ? -5.499 -6.970 -21.690 1.00 54.91 130 GLY A N 1
ATOM 1039 C CA . GLY A 1 130 ? -6.358 -7.348 -20.560 1.00 54.91 130 GLY A CA 1
ATOM 1040 C C . GLY A 1 130 ? -7.875 -7.266 -20.733 1.00 54.91 130 GLY A C 1
ATOM 1041 O O . GLY A 1 130 ? -8.578 -7.718 -19.832 1.00 54.91 130 GLY A O 1
ATOM 1042 N N . ARG A 1 131 ? -8.444 -6.794 -21.861 1.00 49.78 131 ARG A N 1
ATOM 1043 C CA . ARG A 1 131 ? -9.928 -6.775 -22.007 1.00 49.78 131 ARG A CA 1
ATOM 1044 C C . ARG A 1 131 ? -10.600 -8.160 -21.969 1.00 49.78 131 ARG A C 1
ATOM 1046 O O . ARG A 1 131 ? -11.820 -8.228 -21.846 1.00 49.78 131 ARG A O 1
ATOM 1053 N N . ARG A 1 132 ? -9.855 -9.272 -22.012 1.00 46.53 132 ARG A N 1
ATOM 1054 C CA . ARG A 1 132 ? -10.407 -10.626 -21.793 1.00 46.53 132 ARG A CA 1
ATOM 1055 C C . ARG A 1 132 ? -10.671 -10.990 -20.324 1.00 46.53 132 ARG A C 1
ATOM 1057 O O . ARG A 1 132 ? -11.234 -12.050 -20.077 1.00 46.53 132 ARG A O 1
ATOM 1064 N N . LEU A 1 133 ? -10.371 -10.115 -19.359 1.00 46.00 133 LEU A N 1
ATOM 1065 C CA . LEU A 1 133 ? -10.785 -10.305 -17.959 1.00 46.00 133 LEU A CA 1
ATOM 1066 C C . LEU A 1 133 ? -12.281 -10.018 -17.717 1.00 46.00 133 LEU A C 1
ATOM 1068 O O . LEU A 1 133 ? -12.756 -10.220 -16.603 1.00 46.00 133 LEU A O 1
ATOM 1072 N N . GLN A 1 134 ? -13.068 -9.645 -18.739 1.00 43.38 134 GLN A N 1
ATOM 1073 C CA . GLN A 1 134 ? -14.537 -9.576 -18.619 1.00 43.38 134 GLN A CA 1
ATOM 1074 C C . GLN A 1 134 ? -15.198 -10.925 -18.260 1.00 43.38 134 GLN A C 1
ATOM 1076 O O . GLN A 1 134 ? -16.361 -10.942 -17.868 1.00 43.38 134 GLN A O 1
ATOM 1081 N N . LEU A 1 135 ? -14.470 -12.048 -18.314 1.00 35.66 135 LEU A N 1
ATOM 1082 C CA . LEU A 1 135 ? -14.947 -13.337 -17.797 1.00 35.66 135 LEU A CA 1
ATOM 1083 C C . LEU A 1 135 ? -14.721 -13.530 -16.282 1.00 35.66 135 LEU A C 1
ATOM 1085 O O . LEU A 1 135 ? -15.367 -14.391 -15.693 1.00 35.66 135 LEU A O 1
ATOM 1089 N N . LEU A 1 136 ? -13.891 -12.716 -15.614 1.00 40.91 136 LEU A N 1
ATOM 1090 C CA . LEU A 1 136 ? -13.636 -12.854 -14.169 1.00 40.91 136 LEU A CA 1
ATOM 1091 C C .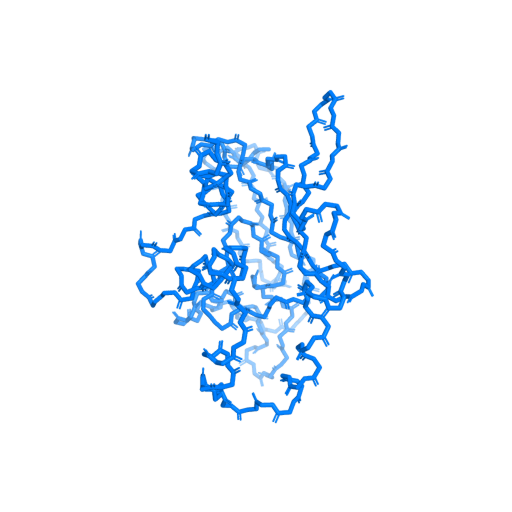 LEU A 1 136 ? -14.729 -12.251 -13.280 1.00 40.91 136 LEU A C 1
ATOM 1093 O O . LEU A 1 136 ? -14.804 -12.594 -12.106 1.00 40.91 136 LEU A O 1
ATOM 1097 N N . TYR A 1 137 ? -15.638 -11.438 -13.827 1.00 37.12 137 TYR A N 1
ATOM 1098 C CA . TYR A 1 137 ? -16.841 -11.022 -13.092 1.00 37.12 137 TYR A CA 1
ATOM 1099 C C . TYR A 1 137 ? -17.803 -12.203 -12.819 1.00 37.12 137 TYR A C 1
ATOM 1101 O O . TYR A 1 137 ? -18.682 -12.093 -11.968 1.00 37.12 137 TYR A O 1
ATOM 1109 N N . LYS A 1 138 ? -17.628 -13.355 -13.490 1.00 34.47 138 LYS A N 1
ATOM 1110 C CA . LYS A 1 138 ? -18.446 -14.564 -13.282 1.00 34.47 138 LYS A CA 1
ATOM 1111 C C . LYS A 1 138 ? -17.736 -15.737 -12.599 1.00 34.47 138 LYS A C 1
ATOM 1113 O O . LYS A 1 138 ? -18.366 -16.774 -12.424 1.00 34.47 138 LYS A O 1
ATOM 1118 N N . ALA A 1 139 ? -16.481 -15.595 -12.184 1.00 34.19 139 ALA A N 1
ATOM 1119 C CA . ALA A 1 139 ? -15.705 -16.706 -11.637 1.00 34.19 139 ALA A CA 1
ATOM 1120 C C . ALA A 1 139 ? -15.443 -16.523 -10.135 1.00 34.19 139 ALA A C 1
ATOM 1122 O O . ALA A 1 139 ? -14.355 -16.150 -9.703 1.00 34.19 139 ALA A O 1
ATOM 1123 N N . THR A 1 140 ? -16.447 -16.833 -9.313 1.00 35.19 140 THR A N 1
ATOM 1124 C CA . THR A 1 140 ? -16.150 -17.546 -8.066 1.00 35.19 140 THR A CA 1
ATOM 1125 C C . THR A 1 140 ? -15.462 -18.847 -8.474 1.00 35.19 140 THR A C 1
ATOM 1127 O O . THR A 1 140 ? -16.051 -19.609 -9.234 1.00 35.19 140 THR A O 1
ATOM 1130 N N . VAL A 1 141 ? -14.245 -19.080 -7.979 1.00 34.38 141 VAL A N 1
ATOM 1131 C CA . VAL A 1 141 ? -13.311 -20.149 -8.391 1.00 34.38 141 VAL A CA 1
ATOM 1132 C C . VAL A 1 141 ? -12.542 -19.808 -9.672 1.00 34.38 141 VAL A C 1
ATOM 1134 O O . VAL A 1 141 ? -13.070 -19.790 -10.780 1.00 34.38 141 VAL A O 1
ATOM 1137 N N . VAL A 1 142 ? -11.249 -19.535 -9.497 1.00 36.50 142 VAL A N 1
ATOM 1138 C CA . VAL A 1 142 ? -10.287 -19.355 -10.585 1.00 36.50 142 VAL A CA 1
ATOM 1139 C C . VAL A 1 142 ? -10.102 -20.702 -11.285 1.00 36.50 142 VAL A C 1
ATOM 1141 O O . VAL A 1 142 ? -9.423 -21.588 -10.771 1.00 36.50 142 VAL A O 1
ATOM 1144 N N . GLU A 1 143 ? -10.707 -20.871 -12.457 1.00 34.97 143 GLU A N 1
ATOM 1145 C CA . GLU A 1 143 ? -10.446 -22.020 -13.325 1.00 34.97 143 GLU A CA 1
ATOM 1146 C C . GLU A 1 143 ? -9.186 -21.722 -14.162 1.00 34.97 143 GLU A C 1
ATOM 1148 O O . GLU A 1 143 ? -9.211 -21.072 -15.210 1.00 34.97 143 GLU A O 1
ATOM 1153 N N . TRP A 1 144 ? -8.033 -22.135 -13.629 1.00 40.25 144 TRP A N 1
ATOM 1154 C CA . TRP A 1 144 ? -6.686 -21.835 -14.138 1.00 40.25 144 TRP A CA 1
ATOM 1155 C C . TRP A 1 144 ? -6.394 -22.377 -15.551 1.00 40.25 144 TRP A C 1
ATOM 1157 O O . TRP A 1 144 ? -5.437 -21.946 -16.203 1.00 40.25 144 TRP A O 1
ATOM 1167 N N . GLU A 1 145 ? -7.229 -23.277 -16.068 1.00 33.56 145 GLU A N 1
ATOM 1168 C CA . GLU A 1 145 ? -7.050 -23.907 -17.379 1.00 33.56 145 GLU A CA 1
ATOM 1169 C C . GLU A 1 145 ? -7.344 -22.956 -18.551 1.00 33.56 145 GLU A C 1
ATOM 1171 O O . GLU A 1 145 ? -6.729 -23.074 -19.617 1.00 33.56 145 GLU A O 1
ATOM 1176 N N . ALA A 1 146 ? -8.188 -21.938 -18.343 1.00 37.88 146 ALA A N 1
ATOM 1177 C CA . ALA A 1 146 ? -8.474 -20.921 -19.356 1.00 37.88 146 ALA A CA 1
ATOM 1178 C C . ALA A 1 146 ? -7.295 -19.951 -19.581 1.00 37.88 146 ALA A C 1
ATOM 1180 O O . ALA A 1 146 ? -7.129 -19.432 -20.683 1.00 37.88 146 ALA A O 1
ATOM 1181 N N . PHE A 1 147 ? -6.431 -19.750 -18.576 1.00 39.06 147 PHE A N 1
ATOM 1182 C CA . PHE A 1 147 ? -5.214 -18.930 -18.692 1.00 39.06 147 PHE A CA 1
ATOM 1183 C C . PHE A 1 147 ? -4.025 -19.686 -19.303 1.00 39.06 147 PHE A C 1
ATOM 1185 O O . PHE A 1 147 ? -3.073 -19.066 -19.780 1.00 39.06 147 PHE A O 1
ATOM 1192 N N . ALA A 1 148 ? -4.041 -21.023 -19.285 1.00 35.56 148 ALA A N 1
ATOM 1193 C CA . ALA A 1 148 ? -2.964 -21.846 -19.837 1.00 35.56 148 ALA A CA 1
ATOM 1194 C C . ALA A 1 148 ? -3.014 -21.943 -21.371 1.00 35.56 148 ALA A C 1
ATOM 1196 O O . ALA A 1 148 ? -1.981 -22.118 -22.022 1.00 35.56 148 ALA A O 1
ATOM 1197 N N . LYS A 1 149 ? -4.196 -21.780 -21.968 1.00 38.38 149 LYS A N 1
ATOM 1198 C CA . LYS A 1 149 ? -4.359 -21.696 -23.418 1.00 38.38 149 LYS A CA 1
ATOM 1199 C C . LYS A 1 149 ? -4.425 -20.228 -23.817 1.00 38.38 149 LYS A C 1
ATOM 1201 O O . LYS A 1 149 ? -5.447 -19.600 -23.591 1.00 38.38 149 LYS A O 1
ATOM 1206 N N . PHE A 1 150 ? -3.366 -19.749 -24.484 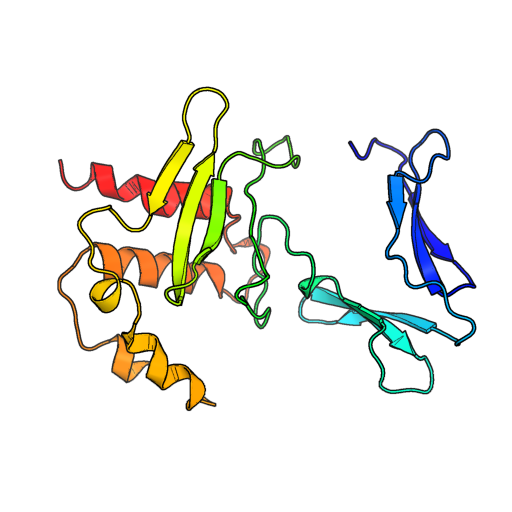1.00 39.38 150 PHE A N 1
ATOM 1207 C CA . PHE A 1 150 ? -3.353 -18.631 -25.451 1.00 39.38 150 PHE A CA 1
ATOM 1208 C C . PHE A 1 150 ? -2.436 -17.439 -25.098 1.00 39.38 150 PHE A C 1
ATOM 1210 O O . PHE A 1 150 ? -2.888 -16.416 -24.602 1.00 39.38 150 PHE A O 1
ATOM 1217 N N . SER A 1 151 ? -1.142 -17.554 -25.429 1.00 40.00 151 SER A N 1
ATOM 1218 C CA . SER A 1 151 ? -0.382 -16.582 -26.252 1.00 40.00 151 SER A CA 1
ATOM 1219 C C . SER A 1 151 ? 1.116 -16.928 -26.249 1.00 40.00 151 SER A C 1
ATOM 1221 O O . SER A 1 151 ? 1.686 -17.272 -25.214 1.00 40.00 151 SER A O 1
ATOM 1223 N N . ARG A 1 152 ? 1.777 -16.817 -27.410 1.00 44.94 152 ARG A N 1
ATOM 1224 C CA . ARG A 1 152 ? 3.244 -16.924 -27.553 1.00 44.94 152 ARG A CA 1
ATOM 1225 C C . ARG A 1 152 ? 3.974 -15.616 -27.207 1.00 44.94 152 ARG A C 1
ATOM 1227 O O . ARG A 1 152 ? 5.178 -15.541 -27.422 1.00 44.94 152 ARG A O 1
ATOM 1234 N N . SER A 1 153 ? 3.294 -14.591 -26.688 1.00 52.91 153 SER A N 1
ATOM 1235 C CA . SER A 1 153 ? 3.960 -13.345 -26.301 1.00 52.91 153 SER A CA 1
ATOM 1236 C C . SER A 1 153 ? 4.720 -13.516 -24.981 1.00 52.91 153 SER A C 1
ATOM 1238 O O . SER A 1 153 ? 4.173 -13.949 -23.965 1.00 52.91 153 SER A O 1
ATOM 1240 N N . ASN A 1 154 ? 6.006 -13.160 -24.982 1.00 53.28 154 ASN A N 1
ATOM 1241 C CA . ASN A 1 154 ? 6.847 -13.180 -23.779 1.00 53.28 154 ASN A CA 1
ATOM 1242 C C . ASN A 1 154 ? 6.290 -12.267 -22.671 1.00 53.28 154 ASN A C 1
ATOM 1244 O O . ASN A 1 154 ? 6.445 -12.569 -21.491 1.00 53.28 154 ASN A O 1
ATOM 1248 N N . LEU A 1 155 ? 5.541 -11.228 -23.051 1.00 52.88 155 LEU A N 1
ATOM 1249 C CA . LEU A 1 155 ? 4.853 -10.325 -22.135 1.00 52.88 155 LEU A CA 1
ATOM 1250 C C . LEU A 1 155 ? 3.828 -11.044 -21.246 1.00 52.88 155 LEU A C 1
ATOM 1252 O O . LEU A 1 155 ? 3.849 -10.871 -20.032 1.00 52.88 155 LEU A O 1
ATOM 1256 N N . LEU A 1 156 ? 2.981 -11.908 -21.823 1.00 55.59 156 LEU A N 1
ATOM 1257 C CA . LEU A 1 156 ? 1.969 -12.638 -21.054 1.00 55.59 156 LEU A CA 1
ATOM 1258 C C . LEU A 1 156 ? 2.620 -13.638 -20.085 1.00 55.59 156 LEU A C 1
ATOM 1260 O O . LEU A 1 156 ? 2.115 -13.857 -18.986 1.00 55.59 156 LEU A O 1
ATOM 1264 N N . LYS A 1 157 ? 3.778 -14.204 -20.456 1.00 60.06 157 LYS A N 1
ATOM 1265 C CA . LYS A 1 157 ? 4.571 -15.073 -19.570 1.00 60.06 157 LYS A CA 1
ATOM 1266 C C . LYS A 1 157 ? 5.151 -14.300 -18.385 1.00 60.06 157 LYS A C 1
ATOM 1268 O O . LYS A 1 157 ? 5.096 -14.800 -17.264 1.00 60.06 157 LYS A O 1
ATOM 1273 N N . THR A 1 158 ? 5.684 -13.099 -18.612 1.00 60.06 158 THR A N 1
ATOM 1274 C CA . THR A 1 158 ? 6.229 -12.249 -17.543 1.00 60.06 158 THR A CA 1
ATOM 1275 C C . THR A 1 158 ? 5.122 -11.753 -16.619 1.00 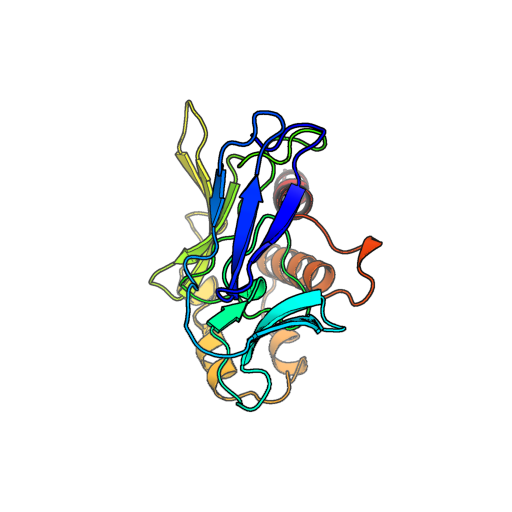60.06 158 THR A C 1
ATOM 1277 O O . THR A 1 158 ? 5.245 -11.918 -15.410 1.00 60.06 158 THR A O 1
ATOM 1280 N N . SER A 1 159 ? 4.005 -11.256 -17.157 1.00 61.50 159 SER A N 1
ATOM 1281 C CA . SER A 1 159 ? 2.855 -10.841 -16.344 1.00 61.50 159 SER A CA 1
ATOM 1282 C C . SER A 1 159 ? 2.281 -11.999 -15.527 1.00 61.50 159 SER A C 1
ATOM 1284 O O . SER A 1 159 ? 1.965 -11.809 -14.358 1.00 61.50 159 SER A O 1
ATOM 1286 N N . LYS A 1 160 ? 2.206 -13.214 -16.094 1.00 63.00 160 LYS A N 1
ATOM 1287 C CA . LYS A 1 160 ? 1.791 -14.418 -15.357 1.00 63.00 160 LYS A CA 1
ATOM 1288 C C . LYS A 1 160 ? 2.755 -14.756 -14.217 1.00 63.00 160 LYS A C 1
ATOM 1290 O O . LYS A 1 160 ? 2.294 -15.078 -13.130 1.00 63.00 160 LYS A O 1
ATOM 1295 N N . ARG A 1 161 ? 4.069 -14.687 -14.453 1.00 69.56 161 ARG A N 1
ATOM 1296 C CA . ARG A 1 161 ? 5.089 -14.949 -13.424 1.00 69.56 161 ARG A CA 1
ATOM 1297 C C . ARG A 1 161 ? 5.002 -13.938 -12.283 1.00 69.56 161 ARG A C 1
ATOM 1299 O O . ARG A 1 161 ? 4.882 -14.342 -11.138 1.00 69.56 161 ARG A O 1
ATOM 1306 N N . VAL A 1 162 ? 4.989 -12.646 -12.609 1.00 72.56 162 VAL A N 1
ATOM 1307 C CA . VAL A 1 162 ? 4.862 -11.570 -11.616 1.00 72.56 162 VAL A CA 1
ATOM 1308 C C . VAL A 1 162 ? 3.568 -11.731 -10.817 1.00 72.56 162 VAL A C 1
ATOM 1310 O O . VAL A 1 162 ? 3.592 -11.653 -9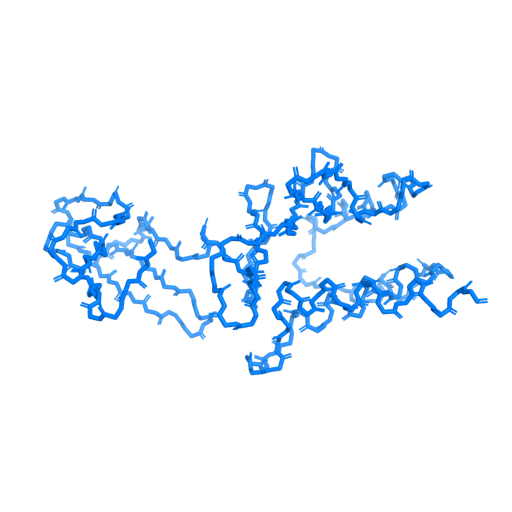.596 1.00 72.56 162 VAL A O 1
ATOM 1313 N N . ALA A 1 163 ? 2.447 -12.024 -11.485 1.00 67.62 163 ALA A N 1
ATOM 1314 C CA . ALA A 1 163 ? 1.179 -12.262 -10.805 1.00 67.62 163 ALA A CA 1
ATOM 1315 C C . ALA A 1 163 ? 1.238 -13.460 -9.845 1.00 67.62 163 ALA A C 1
ATOM 1317 O O . ALA A 1 163 ? 0.698 -13.355 -8.751 1.00 67.62 163 ALA A O 1
ATOM 1318 N N . LEU A 1 164 ? 1.900 -14.561 -10.230 1.00 70.75 164 LEU A N 1
ATOM 1319 C CA . LEU A 1 164 ? 2.103 -15.732 -9.366 1.00 70.75 164 LEU A CA 1
ATOM 1320 C C . LEU A 1 164 ? 2.939 -15.384 -8.129 1.00 70.75 164 LEU A C 1
ATOM 1322 O O . LEU A 1 164 ? 2.525 -15.690 -7.018 1.00 70.75 164 LEU A O 1
ATOM 1326 N N . GLU A 1 165 ? 4.061 -14.687 -8.306 1.00 77.31 165 GLU A N 1
ATOM 1327 C CA . GLU A 1 165 ? 4.928 -14.282 -7.191 1.00 77.31 165 GLU A CA 1
ATOM 1328 C C . GLU A 1 165 ? 4.224 -13.290 -6.243 1.00 77.31 165 GLU A C 1
ATOM 1330 O O . GLU A 1 165 ? 4.413 -13.337 -5.030 1.00 77.31 165 GLU A O 1
ATOM 1335 N N . CYS A 1 166 ? 3.352 -12.418 -6.761 1.00 73.19 166 CYS A N 1
ATOM 1336 C CA . CYS A 1 166 ? 2.575 -11.485 -5.939 1.00 73.19 166 CYS A CA 1
ATOM 1337 C C . CYS A 1 166 ? 1.467 -12.148 -5.100 1.00 73.19 166 CYS A C 1
ATOM 1339 O O . CYS A 1 166 ? 1.041 -11.548 -4.112 1.00 73.19 166 CYS A O 1
ATOM 1341 N N . VAL A 1 167 ? 0.978 -13.336 -5.480 1.00 69.44 167 VAL A N 1
ATOM 1342 C CA . VAL A 1 167 ? -0.083 -14.060 -4.742 1.00 69.44 167 VAL A CA 1
ATOM 1343 C C . VAL A 1 167 ? 0.450 -15.187 -3.862 1.00 69.44 167 VAL A C 1
ATOM 1345 O O . VAL A 1 167 ? -0.338 -15.950 -3.312 1.00 69.44 167 VAL A O 1
ATOM 1348 N N . GLU A 1 168 ? 1.768 -15.274 -3.715 1.00 79.25 168 GLU A N 1
ATOM 1349 C CA . GLU A 1 168 ? 2.435 -16.279 -2.899 1.00 79.25 168 GLU A CA 1
ATOM 1350 C C . GLU A 1 168 ? 1.992 -16.223 -1.424 1.00 79.25 168 GLU A C 1
ATOM 1352 O O . GLU A 1 168 ? 1.787 -15.143 -0.845 1.00 79.25 168 GLU A O 1
ATOM 1357 N N . GLU A 1 169 ? 1.810 -17.401 -0.821 1.00 71.81 169 GLU A N 1
ATOM 1358 C CA . GLU A 1 169 ? 1.263 -17.543 0.531 1.00 71.81 169 GLU A CA 1
ATOM 1359 C C . GLU A 1 169 ? 2.258 -17.037 1.573 1.00 71.81 169 GLU A C 1
ATOM 1361 O O . GLU A 1 169 ? 1.902 -16.242 2.457 1.00 71.81 169 GLU A O 1
ATOM 1366 N N . ASP A 1 170 ? 3.522 -17.433 1.423 1.00 76.69 170 ASP A N 1
ATOM 1367 C CA . ASP A 1 170 ? 4.593 -16.991 2.301 1.00 76.69 170 ASP A CA 1
ATOM 1368 C C . ASP A 1 170 ? 4.849 -15.486 2.110 1.00 76.69 170 ASP A C 1
ATOM 1370 O O . ASP A 1 170 ? 5.120 -14.965 1.026 1.00 76.69 170 ASP A O 1
ATOM 1374 N N . ARG A 1 171 ? 4.711 -14.759 3.221 1.00 70.69 171 ARG A N 1
ATOM 1375 C CA . ARG A 1 171 ? 4.842 -13.308 3.274 1.00 70.69 171 ARG A CA 1
ATOM 1376 C C . ARG A 1 171 ? 6.248 -12.827 2.982 1.00 70.69 171 ARG A C 1
ATOM 1378 O O . ARG A 1 171 ? 6.374 -11.739 2.418 1.00 70.69 171 ARG A O 1
ATOM 1385 N N . ASP A 1 172 ? 7.257 -13.582 3.387 1.00 77.56 172 ASP A N 1
ATOM 1386 C CA . ASP A 1 172 ? 8.641 -13.121 3.354 1.00 77.56 172 ASP A CA 1
ATOM 1387 C C . ASP A 1 172 ? 9.251 -13.240 1.953 1.00 77.56 172 ASP A C 1
ATOM 1389 O O . ASP A 1 172 ? 10.265 -12.605 1.661 1.00 77.56 172 ASP A O 1
ATOM 1393 N N . ILE A 1 173 ? 8.590 -13.983 1.060 1.00 82.38 173 ILE A N 1
ATOM 1394 C CA . ILE A 1 173 ? 9.002 -14.154 -0.337 1.00 82.38 173 ILE A CA 1
ATOM 1395 C C . ILE A 1 173 ? 8.189 -13.309 -1.325 1.00 82.38 173 ILE A C 1
ATOM 1397 O O . ILE A 1 173 ? 8.599 -13.161 -2.477 1.00 82.38 173 ILE A O 1
ATOM 1401 N N . ARG A 1 174 ? 7.073 -12.703 -0.893 1.00 77.56 174 ARG A N 1
ATOM 1402 C CA . ARG A 1 174 ? 6.277 -11.821 -1.756 1.00 77.56 174 ARG A CA 1
ATOM 1403 C C . ARG A 1 174 ? 7.088 -10.599 -2.192 1.00 77.56 174 ARG A C 1
ATOM 1405 O O . ARG A 1 174 ? 7.660 -9.903 -1.346 1.00 77.56 174 ARG A O 1
ATOM 1412 N N . PRO A 1 175 ? 7.069 -10.246 -3.485 1.00 83.12 175 PRO A N 1
ATOM 1413 C CA . PRO A 1 175 ? 7.808 -9.097 -3.952 1.00 83.12 175 PRO A CA 1
ATOM 1414 C C . PRO A 1 175 ? 7.121 -7.787 -3.574 1.00 83.12 175 PRO A C 1
ATOM 1416 O O . PRO A 1 175 ? 5.907 -7.612 -3.685 1.00 83.12 175 PRO A O 1
ATOM 1419 N N . SER A 1 176 ? 7.938 -6.821 -3.178 1.00 84.06 176 SER A N 1
ATOM 1420 C CA . SER A 1 176 ? 7.562 -5.412 -3.160 1.00 84.06 176 SER A CA 1
ATOM 1421 C C . SER A 1 176 ? 7.383 -4.882 -4.583 1.00 84.06 176 SER A C 1
ATOM 1423 O O . SER A 1 176 ? 7.943 -5.410 -5.540 1.00 84.06 176 SER A O 1
ATOM 1425 N N . MET A 1 177 ? 6.690 -3.757 -4.730 1.00 83.31 177 MET A N 1
ATOM 1426 C CA . MET A 1 177 ? 6.541 -3.066 -6.009 1.00 83.31 177 MET A CA 1
ATOM 1427 C C . MET A 1 177 ? 7.887 -2.720 -6.650 1.00 83.31 177 MET A C 1
ATOM 1429 O O . MET A 1 177 ? 7.985 -2.716 -7.870 1.00 83.31 177 MET A O 1
ATOM 1433 N N . SER A 1 178 ? 8.929 -2.453 -5.859 1.00 80.25 178 SER A N 1
ATOM 1434 C CA . SER A 1 178 ? 10.276 -2.226 -6.393 1.00 80.25 178 SER A CA 1
ATOM 1435 C C . SER A 1 178 ? 10.843 -3.491 -7.048 1.00 80.25 178 SER A C 1
ATOM 1437 O O . SER A 1 178 ? 11.358 -3.421 -8.158 1.00 80.25 178 SER A O 1
ATOM 1439 N N . GLN A 1 179 ? 10.665 -4.655 -6.419 1.00 83.31 179 GLN A N 1
ATOM 1440 C CA . GLN A 1 179 ? 11.056 -5.945 -7.000 1.00 83.31 179 GLN A CA 1
ATOM 1441 C C . GLN A 1 179 ? 10.170 -6.320 -8.194 1.00 83.31 179 GLN A C 1
ATOM 1443 O O . GLN A 1 179 ? 10.673 -6.822 -9.191 1.00 83.31 179 GLN A O 1
ATOM 1448 N N . VAL A 1 180 ? 8.865 -6.028 -8.147 1.00 80.50 180 VAL A N 1
ATOM 1449 C CA . VAL A 1 180 ? 7.955 -6.214 -9.291 1.00 80.50 180 VAL A CA 1
ATOM 1450 C C . VAL A 1 180 ? 8.428 -5.407 -10.495 1.00 80.50 180 VAL A C 1
ATOM 1452 O O . VAL A 1 180 ? 8.446 -5.923 -11.611 1.00 80.50 180 VAL A O 1
ATOM 1455 N N . VAL A 1 181 ? 8.839 -4.154 -10.277 1.00 76.75 181 VAL A N 1
ATOM 1456 C CA . VAL A 1 181 ? 9.437 -3.332 -11.330 1.00 76.75 181 VAL A CA 1
ATOM 1457 C C . VAL A 1 181 ? 10.656 -4.057 -11.892 1.00 76.75 181 VAL A C 1
ATOM 1459 O O . VAL A 1 181 ? 10.657 -4.334 -13.084 1.00 76.75 181 VAL A O 1
ATOM 1462 N N . GLU A 1 182 ? 11.626 -4.459 -11.063 1.00 79.38 182 GLU A N 1
ATOM 1463 C CA . GLU A 1 182 ? 12.828 -5.197 -11.497 1.00 79.38 182 GLU A CA 1
ATOM 1464 C C . GLU A 1 182 ? 12.506 -6.469 -12.299 1.00 79.38 182 GLU A C 1
ATOM 1466 O O . GLU A 1 182 ? 13.122 -6.720 -13.338 1.00 79.38 182 GLU A O 1
ATOM 1471 N N . MET A 1 183 ? 11.509 -7.252 -11.881 1.00 76.81 183 MET A N 1
ATOM 1472 C CA . MET A 1 183 ? 11.054 -8.442 -12.607 1.00 76.81 183 MET A CA 1
ATOM 1473 C C . MET A 1 183 ? 10.496 -8.112 -13.988 1.00 76.81 183 MET A C 1
ATOM 1475 O O . MET A 1 183 ? 10.700 -8.893 -14.922 1.00 76.81 183 MET A O 1
ATOM 1479 N N . LEU A 1 184 ? 9.796 -6.981 -14.116 1.00 72.00 184 LEU A N 1
ATOM 1480 C CA . LEU A 1 184 ? 9.299 -6.481 -15.394 1.00 72.00 184 LEU A CA 1
ATOM 1481 C C . LEU A 1 184 ? 10.457 -5.961 -16.264 1.00 72.00 184 LEU A C 1
ATOM 1483 O O . LEU A 1 184 ? 10.458 -6.244 -17.457 1.00 72.00 184 LEU A O 1
ATOM 1487 N N . GLN A 1 185 ? 11.475 -5.305 -15.685 1.00 66.88 185 GLN A N 1
ATOM 1488 C CA . GLN A 1 185 ? 12.618 -4.762 -16.450 1.00 66.88 185 GLN A CA 1
ATOM 1489 C C . GLN A 1 185 ? 13.636 -5.827 -16.870 1.00 66.88 185 GLN A C 1
ATOM 1491 O O . GLN A 1 185 ? 14.278 -5.702 -17.910 1.00 66.88 185 GLN A O 1
ATOM 1496 N N . SER A 1 186 ? 13.834 -6.865 -16.049 1.00 65.94 186 SER A N 1
ATOM 1497 C CA . SER A 1 186 ? 14.887 -7.876 -16.239 1.00 65.94 186 SER A CA 1
ATOM 1498 C C . SER A 1 186 ? 14.808 -8.619 -17.575 1.00 65.94 186 SER A C 1
ATOM 1500 O O . SER A 1 186 ? 15.803 -9.205 -17.990 1.00 65.94 186 SER A O 1
ATOM 1502 N N . ARG A 1 187 ? 13.664 -8.557 -18.268 1.00 57.72 187 ARG A N 1
ATOM 1503 C CA . ARG A 1 187 ? 13.402 -9.307 -19.497 1.00 57.72 187 ARG A CA 1
ATOM 1504 C C . ARG A 1 187 ? 13.292 -8.500 -20.783 1.00 57.72 187 ARG A C 1
ATOM 1506 O O . ARG A 1 187 ? 13.321 -9.123 -21.838 1.00 57.72 187 ARG A O 1
ATOM 1513 N N . ASP A 1 188 ? 13.260 -7.169 -20.722 1.00 51.16 188 ASP A N 1
ATOM 1514 C CA . ASP A 1 188 ? 13.500 -6.353 -21.924 1.00 51.16 188 ASP A CA 1
ATOM 1515 C C . ASP A 1 188 ? 14.958 -6.508 -22.402 1.00 51.16 188 ASP A C 1
ATOM 1517 O O . ASP A 1 188 ? 15.228 -6.414 -23.591 1.00 51.16 188 ASP A O 1
ATOM 1521 N N . ARG A 1 189 ? 15.882 -6.866 -21.494 1.00 49.22 189 ARG A N 1
ATOM 1522 C CA . ARG A 1 189 ? 17.299 -7.151 -21.795 1.00 49.22 189 ARG A CA 1
ATOM 1523 C C . ARG A 1 189 ? 17.592 -8.566 -22.317 1.00 49.22 189 ARG A C 1
ATOM 1525 O O . ARG A 1 189 ? 18.702 -8.810 -22.759 1.00 49.22 189 ARG A O 1
ATOM 1532 N N . GLU A 1 190 ? 16.645 -9.506 -22.237 1.00 46.47 190 GLU A N 1
ATOM 1533 C CA . GLU A 1 190 ? 16.799 -10.868 -22.801 1.00 46.47 190 GLU A CA 1
ATOM 1534 C C . GLU A 1 190 ? 16.308 -10.952 -24.264 1.00 46.47 190 GLU A C 1
ATOM 1536 O O . GLU A 1 190 ? 16.302 -12.034 -24.853 1.00 46.47 190 GLU A O 1
ATOM 1541 N N . LEU A 1 191 ? 15.838 -9.835 -24.834 1.00 46.94 191 LEU A N 1
ATOM 1542 C CA . LEU A 1 191 ? 15.316 -9.737 -26.204 1.00 46.94 191 LEU A CA 1
ATOM 1543 C C . LEU A 1 191 ? 16.194 -8.874 -27.132 1.00 46.94 191 LEU A C 1
ATOM 1545 O O . LEU A 1 191 ? 15.802 -8.659 -28.280 1.00 46.94 191 LEU A O 1
ATOM 1549 N N . GLU A 1 192 ? 17.359 -8.428 -26.651 1.00 40.06 192 GLU A N 1
ATOM 1550 C CA . GLU A 1 192 ? 18.474 -7.872 -27.440 1.00 40.06 192 GLU A CA 1
ATOM 1551 C C . GLU A 1 192 ? 19.568 -8.932 -27.625 1.00 40.06 192 GLU A C 1
ATOM 1553 O O . GLU A 1 192 ? 20.132 -9.000 -28.741 1.00 40.06 192 GLU A O 1
#

Foldseek 3Di:
DADPPWDWDQDQQRKIFIAHPVRDTPDIPPQRHPAAWDWDQDPQRKTWIDGPPDDDTSDICLLPEEFADTAPRDQDQNDKYFAACDPPGSPGHQWIWHQDPLRAIWIWGHDPVDTDTPPDDPPQDSCNRDPVCVCVVPDPDDPCVVLVDDDPDVVSVLVVVLVVLRNDPDPVSRDTNVVNVVSVVVCVVVVD

Sequence (192 aa):
MVGKLSKLFLLNTGNIVLIDAGQHNIWSSNTASNISLELYLKENGNLVLRELQGTTILWQSYGFPTNTLLPNQPLTRYTNLVSSRSQSNHSSGFYKLFFDDNNVIRLDYNGPDVSSTYWPPPWLLSWEAGRRLQLLYKATVVEWEAFAKFSRSNLLKTSKRVALECVEEDRDIRPSMSQVVEMLQSRDRELE

Radius of gyration: 19.67 Å; chains: 1; bounding box: 41×40×52 Å

pLDDT: mean 75.96, std 17.52, range [33.56, 93.94]